Protein AF-0000000066597774 (afdb_homodimer)

Organism: Homo sapiens (NCBI:txid9606)

pLDDT: mean 85.33, std 17.12, range [41.47, 98.69]

Secondary structure (DSSP, 8-state):
----EEEE--EEEEETT--EEE-EEEES--PEEEEEEEEETTEEEEEEETTTEEEE-GGGTTTEEE-STT-EEE-S--GGG-EEEEEEEEEETTEEEEEEEEEEEE--THHHHHHHHHHHHHHHHHHHHHHHHHHHHHHHHHHHHHHHHHHHHHHHHHHHHH-/----EEEE--EEEEETT--EEE-EEEES--PEEEEEEEEETTEEEEEEETTTEEEE-GGGTTTEEE-STT-EEE-S--GGG-EEEEEEEEEETTEEEEEEEEEEEE--THHHHHHHHHHHHHHHHHHHHHHHHHHHHHHHHHHHHHHHHHHHHHHHHHHHHH-

Foldseek 3Di:
DFQKDKDFPAEDEEEAQAKDKGDIDIDRDPWAFAKKFKDDPPHTAWMQGPVPGIDGDPVCVVAWDDDPDRIIMGGNDDQVVFAKMKIWTQTPPNGIDIDIYTYGYDYPCVVVVVVVVVVVVVVVVVVVVVVVVVVVVVVVVVVVVVVVVVVVVVVVVVVVVVD/DFQKDKDFPAEDEEEAQAKDKGDIDIDRDPWAFAKKFKDDPNHTAWMQGPVPGIDGDPVCVVAWDDDPDRIIMGGNDDQVVFAKMKIWTQTPPNGIDIDIYTYGYDYPCVVVVVVVVVVVVVVVVVVVVVVVVVVVVVVVVVVVVVVVVVVVVVVVVVVVVVD

Structure (mmCIF, N/CA/C/O backbone):
data_AF-0000000066597774-model_v1
#
loop_
_entity.id
_entity.type
_entity.pdbx_description
1 polymer 'T-cell immunoreceptor with Ig and ITIM domains'
#
loop_
_atom_site.group_PDB
_atom_site.id
_atom_site.type_symbol
_atom_site.label_atom_id
_atom_site.label_alt_id
_atom_site.label_comp_id
_atom_site.label_asym_id
_atom_site.label_entity_id
_atom_site.label_seq_id
_atom_site.pdbx_PDB_ins_code
_atom_site.Cartn_x
_atom_site.Cartn_y
_atom_site.Cartn_z
_atom_site.occupancy
_atom_site.B_iso_or_equiv
_atom_site.auth_seq_id
_atom_site.auth_comp_id
_atom_site.auth_asym_id
_atom_site.auth_atom_id
_atom_site.pdbx_PDB_model_num
ATOM 1 N N . MET A 1 1 ? -0.53 0.563 -20.703 1 46.38 1 MET A N 1
ATOM 2 C CA . MET A 1 1 ? -1.526 1.361 -20 1 46.38 1 MET A CA 1
ATOM 3 C C . MET A 1 1 ? -0.912 2.652 -19.469 1 46.38 1 MET A C 1
ATOM 5 O O . MET A 1 1 ? 0.284 2.699 -19.172 1 46.38 1 MET A O 1
ATOM 9 N N . MET A 1 2 ? -1.407 3.732 -19.828 1 57.03 2 MET A N 1
ATOM 10 C CA . MET A 1 2 ? -0.873 5.023 -19.406 1 57.03 2 MET A CA 1
ATOM 11 C C . MET A 1 2 ? -0.656 5.047 -17.891 1 57.03 2 MET A C 1
ATOM 13 O O . MET A 1 2 ? -1.569 4.738 -17.125 1 57.03 2 MET A O 1
ATOM 17 N N . THR A 1 3 ? 0.527 4.938 -17.453 1 80.94 3 THR A N 1
ATOM 18 C CA . THR A 1 3 ? 0.878 4.918 -16.031 1 80.94 3 THR A CA 1
ATOM 19 C C . THR A 1 3 ? 0.497 6.23 -15.359 1 80.94 3 THR A C 1
ATOM 21 O O . THR A 1 3 ? 0.691 7.305 -15.93 1 80.94 3 THR A O 1
ATOM 24 N N . GLY A 1 4 ? -0.523 6.258 -14.547 1 93.94 4 GLY A N 1
ATOM 25 C CA . GLY A 1 4 ? -0.915 7.422 -13.766 1 93.94 4 GLY A CA 1
ATOM 26 C C . GLY A 1 4 ? 0.266 8.18 -13.188 1 93.94 4 GLY A C 1
ATOM 27 O O . GLY A 1 4 ? 1.382 7.656 -13.141 1 93.94 4 GLY A O 1
ATOM 28 N N . THR A 1 5 ? 0.075 9.477 -12.93 1 96.5 5 THR A N 1
ATOM 29 C CA . THR A 1 5 ? 1.099 10.328 -12.328 1 96.5 5 THR A CA 1
ATOM 30 C C . THR A 1 5 ? 0.613 10.906 -11 1 96.5 5 THR A C 1
ATOM 32 O O . THR A 1 5 ? -0.512 11.398 -10.914 1 96.5 5 THR A O 1
ATOM 35 N N . ILE A 1 6 ? 1.432 10.797 -9.992 1 97.31 6 ILE A N 1
ATOM 36 C CA . ILE A 1 6 ? 1.127 11.398 -8.695 1 97.31 6 ILE A CA 1
ATOM 37 C C . ILE A 1 6 ? 1.936 12.68 -8.523 1 97.31 6 ILE A C 1
ATOM 39 O O . ILE A 1 6 ? 3.166 12.656 -8.594 1 97.31 6 ILE A O 1
ATOM 43 N N . GLU A 1 7 ? 1.204 13.797 -8.305 1 96.94 7 GLU A N 1
ATOM 44 C CA . GLU A 1 7 ? 1.837 15.102 -8.133 1 96.94 7 GLU A CA 1
ATOM 45 C C . GLU A 1 7 ? 1.745 15.57 -6.684 1 96.94 7 GLU A C 1
ATOM 47 O O . GLU A 1 7 ? 0.709 15.406 -6.035 1 96.94 7 GLU A O 1
ATOM 52 N N . THR A 1 8 ? 2.889 16.094 -6.176 1 97 8 THR A N 1
ATOM 53 C CA . THR A 1 8 ? 2.941 16.672 -4.836 1 97 8 THR A CA 1
ATOM 54 C C . THR A 1 8 ? 3.66 18.016 -4.848 1 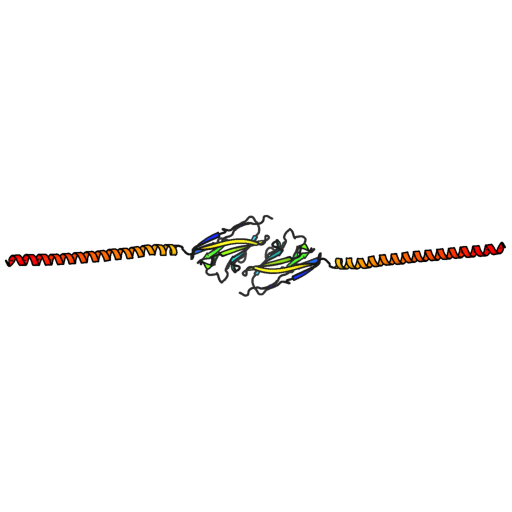97 8 THR A C 1
ATOM 56 O O . THR A 1 8 ? 4.238 18.406 -5.863 1 97 8 THR A O 1
ATOM 59 N N . THR A 1 9 ? 3.553 18.734 -3.771 1 92.62 9 THR A N 1
ATOM 60 C CA . THR A 1 9 ? 4.281 19.984 -3.621 1 92.62 9 THR A CA 1
ATOM 61 C C . THR A 1 9 ? 5.758 19.719 -3.342 1 92.62 9 THR A C 1
ATOM 63 O O . THR A 1 9 ? 6.598 20.609 -3.52 1 92.62 9 THR A O 1
ATOM 66 N N . GLY A 1 10 ? 6.133 18.562 -3.014 1 94.56 10 GLY A N 1
ATOM 67 C CA . GLY A 1 10 ? 7.516 18.234 -2.711 1 94.56 10 GLY A CA 1
ATOM 68 C C . GLY A 1 10 ? 7.957 18.703 -1.337 1 94.56 10 GLY A C 1
ATOM 69 O O . GLY A 1 10 ? 7.57 18.109 -0.322 1 94.56 10 GLY A O 1
ATOM 70 N N . ASN A 1 11 ? 8.727 19.734 -1.266 1 96 11 ASN A N 1
ATOM 71 C CA . ASN A 1 11 ? 9.195 20.297 -0.004 1 96 11 ASN A CA 1
ATOM 72 C C . ASN A 1 11 ? 8.383 21.531 0.403 1 96 11 ASN A C 1
ATOM 74 O O . ASN A 1 11 ? 8.172 22.438 -0.405 1 96 11 ASN A O 1
ATOM 78 N N . ILE A 1 12 ? 7.953 21.484 1.648 1 96.94 12 ILE A N 1
ATOM 79 C CA . ILE A 1 12 ? 7.203 22.625 2.156 1 96.94 12 ILE A CA 1
ATOM 80 C C . ILE A 1 12 ? 7.727 23.016 3.535 1 96.94 12 ILE A C 1
ATOM 82 O O . ILE A 1 12 ? 8.258 22.188 4.266 1 96.94 12 ILE A O 1
ATOM 86 N N . SER A 1 13 ? 7.652 24.266 3.854 1 96.12 13 SER A N 1
ATOM 87 C CA . SER A 1 13 ? 8.047 24.781 5.16 1 96.12 13 SER A CA 1
ATOM 88 C C . SER A 1 13 ? 6.871 25.469 5.863 1 96.12 13 SER A C 1
ATOM 90 O O . SER A 1 13 ? 6.023 26.078 5.211 1 96.12 13 SER A O 1
ATOM 92 N N . ALA A 1 14 ? 6.828 25.328 7.18 1 96.38 14 ALA A N 1
ATOM 93 C CA . ALA A 1 14 ? 5.812 25.969 8.016 1 96.38 14 ALA A CA 1
ATOM 94 C C . ALA A 1 14 ? 6.383 26.344 9.375 1 96.38 14 ALA A C 1
ATOM 96 O O . ALA A 1 14 ? 7.449 25.875 9.766 1 96.38 14 ALA A O 1
ATOM 97 N N . GLU A 1 15 ? 5.68 27.203 10.031 1 95.88 15 GLU A N 1
ATOM 98 C CA . GLU A 1 15 ? 6.152 27.672 11.328 1 95.88 15 GLU A CA 1
ATOM 99 C C . GLU A 1 15 ? 5.527 26.859 12.469 1 95.88 15 GLU A C 1
ATOM 101 O O . GLU A 1 15 ? 4.355 26.484 12.398 1 95.88 15 GLU A O 1
ATOM 106 N N . LYS A 1 16 ? 6.398 26.781 13.516 1 96.81 16 LYS A N 1
ATOM 107 C CA . LYS A 1 16 ? 5.887 26.172 14.734 1 96.81 16 LYS A CA 1
ATOM 108 C C . LYS A 1 16 ? 4.574 26.812 15.172 1 96.81 16 LYS A C 1
ATOM 110 O O . LYS A 1 16 ? 4.43 28.031 15.109 1 96.81 16 LYS A O 1
ATOM 115 N N . GLY A 1 17 ? 3.639 25.938 15.617 1 95.88 17 GLY A N 1
ATOM 116 C CA . GLY A 1 17 ? 2.355 26.438 16.078 1 95.88 17 GLY A CA 1
ATOM 117 C C . GLY A 1 17 ? 1.342 26.625 14.969 1 95.88 17 GLY A C 1
ATOM 118 O O . GLY A 1 17 ? 0.143 26.75 15.227 1 95.88 17 GLY A O 1
ATOM 119 N N . GLY A 1 18 ? 1.802 26.641 13.734 1 96.19 18 GLY A N 1
ATOM 120 C CA . GLY A 1 18 ? 0.918 26.828 12.594 1 96.19 18 GLY A CA 1
ATOM 121 C C . GLY A 1 18 ? 0.237 25.547 12.148 1 96.19 18 GLY A C 1
ATOM 122 O O . GLY A 1 18 ? 0.216 24.562 12.883 1 96.19 18 GLY A O 1
ATOM 123 N N . SER A 1 19 ? -0.461 25.688 10.922 1 97.06 19 SER A N 1
ATOM 124 C CA . SER A 1 19 ? -1.145 24.562 10.297 1 97.06 19 SER A CA 1
ATOM 125 C C . SER A 1 19 ? -0.773 24.438 8.828 1 97.06 19 SER A C 1
ATOM 127 O O . SER A 1 19 ? -0.365 25.406 8.195 1 97.06 19 SER A O 1
ATOM 129 N N . ILE A 1 20 ? -0.898 23.219 8.359 1 97.81 20 ILE A N 1
ATOM 130 C CA . ILE A 1 20 ? -0.62 23 6.945 1 97.81 20 ILE A CA 1
ATOM 131 C C . ILE A 1 20 ? -1.589 21.969 6.371 1 97.81 20 ILE A C 1
ATOM 133 O O . ILE A 1 20 ? -2.184 21.188 7.117 1 97.81 20 ILE A O 1
ATOM 137 N N . ILE A 1 21 ? -1.758 22.062 5.098 1 98 21 ILE A N 1
ATOM 138 C CA . ILE A 1 21 ? -2.502 21.047 4.355 1 98 21 ILE A CA 1
ATOM 139 C C . ILE A 1 21 ? -1.544 20.234 3.488 1 98 21 ILE A C 1
ATOM 141 O O . ILE A 1 21 ? -0.802 20.797 2.678 1 98 21 ILE A O 1
ATOM 145 N N . LEU A 1 22 ? -1.488 18.984 3.674 1 98.25 22 LEU A N 1
ATOM 146 C CA . LEU A 1 22 ? -0.776 18.062 2.797 1 98.25 22 LEU A CA 1
ATOM 147 C C . LEU A 1 22 ? -1.685 17.578 1.677 1 98.25 22 LEU A C 1
ATOM 149 O O . LEU A 1 22 ? -2.791 17.094 1.935 1 98.25 22 LEU A O 1
ATOM 153 N N . GLN A 1 23 ? -1.145 17.672 0.474 1 97.44 23 GLN A N 1
ATOM 154 C CA . GLN A 1 23 ? -2.004 17.328 -0.657 1 97.44 23 GLN A CA 1
ATOM 155 C C . GLN A 1 23 ? -1.216 16.625 -1.756 1 97.44 23 GLN A C 1
ATOM 157 O O . GLN A 1 23 ? -0.095 17.016 -2.08 1 97.44 23 GLN A O 1
ATOM 162 N N . CYS A 1 24 ? -1.808 15.57 -2.334 1 98.06 24 CYS A N 1
ATOM 163 C CA . CYS A 1 24 ? -1.351 14.898 -3.543 1 98.06 24 CYS A CA 1
ATOM 164 C C . CYS A 1 24 ? -2.436 14.898 -4.613 1 98.06 24 CYS A C 1
ATOM 166 O O . CYS A 1 24 ? -3.621 15.016 -4.301 1 98.06 24 CYS A O 1
ATOM 168 N N . HIS A 1 25 ? -2.02 14.812 -5.801 1 97.06 25 HIS A N 1
ATOM 169 C CA . HIS A 1 25 ? -2.959 14.75 -6.914 1 97.06 25 HIS A CA 1
ATOM 170 C C . HIS A 1 25 ? -2.598 13.625 -7.875 1 97.06 25 HIS A C 1
ATOM 172 O O . HIS A 1 25 ? -1.472 13.57 -8.375 1 97.06 25 HIS A O 1
ATOM 178 N N . LEU A 1 26 ? -3.539 12.758 -8.07 1 97.69 26 LEU A N 1
ATOM 179 C CA . LEU A 1 26 ? -3.357 11.695 -9.047 1 97.69 26 LEU A CA 1
ATOM 180 C C . LEU A 1 26 ? -4.016 12.055 -10.375 1 97.69 26 LEU A C 1
ATOM 182 O O . LEU A 1 26 ? -5.199 12.398 -10.406 1 97.69 26 LEU A O 1
ATOM 186 N N . SER A 1 27 ? -3.156 11.961 -11.398 1 96.12 27 SER A N 1
ATOM 187 C CA . SER A 1 27 ? -3.676 12.305 -12.719 1 96.12 27 SER A CA 1
ATOM 188 C C . SER A 1 27 ? -3.191 11.32 -13.773 1 96.12 27 SER A C 1
ATOM 190 O O . SER A 1 27 ? -2.439 10.391 -13.469 1 96.12 27 SER A O 1
ATOM 192 N N . SER A 1 28 ? -3.715 11.43 -15 1 95.81 28 SER A N 1
ATOM 193 C CA . SER A 1 28 ? -3.293 10.711 -16.188 1 95.81 28 SER A CA 1
ATOM 194 C C . SER A 1 28 ? -3.656 9.227 -16.109 1 95.81 28 SER A C 1
ATOM 196 O O . SER A 1 28 ? -2.908 8.367 -16.578 1 95.81 28 SER A O 1
ATOM 198 N N . THR A 1 29 ? -4.656 8.922 -15.336 1 95.62 29 THR A N 1
ATOM 199 C CA . THR A 1 29 ? -5.195 7.574 -15.258 1 95.62 29 THR A CA 1
ATOM 200 C C . THR A 1 29 ? -6.707 7.605 -15.055 1 95.62 29 THR A C 1
ATOM 202 O O . THR A 1 29 ? -7.246 8.57 -14.516 1 95.62 29 THR A O 1
ATOM 205 N N . THR A 1 30 ? -7.324 6.559 -15.438 1 95.19 30 THR A N 1
ATOM 206 C CA . THR A 1 30 ? -8.758 6.422 -15.227 1 95.19 30 THR A CA 1
ATOM 207 C C . THR A 1 30 ? -9.055 5.441 -14.094 1 95.19 30 THR A C 1
ATOM 209 O O . THR A 1 30 ? -10.211 5.094 -13.852 1 95.19 30 THR A O 1
ATOM 212 N N . ALA A 1 31 ? -8.031 5.004 -13.477 1 96.5 31 ALA A N 1
ATOM 213 C CA . ALA A 1 31 ? -8.219 4.07 -12.367 1 96.5 31 ALA A CA 1
ATOM 214 C C . ALA A 1 31 ? -9.047 4.707 -11.25 1 96.5 31 ALA A C 1
ATOM 216 O O . ALA A 1 31 ? -8.969 5.918 -11.031 1 96.5 31 ALA A O 1
ATOM 217 N N . GLN A 1 32 ? -9.812 3.861 -10.602 1 96.75 32 GLN A N 1
ATOM 218 C CA . GLN A 1 32 ? -10.617 4.332 -9.484 1 96.75 32 GLN A CA 1
ATOM 219 C C . GLN A 1 32 ? -9.797 4.348 -8.195 1 96.75 32 GLN A C 1
ATOM 221 O O . GLN A 1 32 ? -9.195 3.342 -7.824 1 96.75 32 GLN A O 1
ATOM 226 N N . VAL A 1 33 ? -9.844 5.48 -7.52 1 97.62 33 VAL A N 1
ATOM 227 C CA . VAL A 1 33 ? -9.219 5.555 -6.203 1 97.62 33 VAL A CA 1
ATOM 228 C C . VAL A 1 33 ? -10.133 4.926 -5.16 1 97.62 33 VAL A C 1
ATOM 230 O O . VAL A 1 33 ? -11.234 5.418 -4.914 1 97.62 33 VAL A O 1
ATOM 233 N N . THR A 1 34 ? -9.633 3.895 -4.504 1 97.75 34 THR A N 1
ATOM 234 C CA . THR A 1 34 ? -10.484 3.184 -3.557 1 97.75 34 THR A CA 1
ATOM 235 C C . THR A 1 34 ? -10.156 3.588 -2.123 1 97.75 34 THR A C 1
ATOM 237 O O . THR A 1 34 ? -11.016 3.533 -1.243 1 97.75 34 THR A O 1
ATOM 240 N N . GLN A 1 35 ? -8.953 3.961 -1.907 1 98.31 35 GLN A N 1
ATOM 241 C CA . GLN A 1 35 ? -8.508 4.32 -0.567 1 98.31 35 GLN A CA 1
ATOM 242 C C . GLN A 1 35 ? -7.215 5.137 -0.621 1 98.31 35 GLN A C 1
ATOM 244 O O . GLN A 1 35 ? -6.363 4.906 -1.485 1 98.31 35 GLN A O 1
ATOM 249 N N . VAL A 1 36 ? -7.074 6.051 0.314 1 98.69 36 VAL A N 1
ATOM 250 C CA . VAL A 1 36 ? -5.828 6.801 0.458 1 98.69 36 VAL A CA 1
ATOM 251 C C . VAL A 1 36 ? -5.324 6.691 1.895 1 98.69 36 VAL A C 1
ATOM 253 O O . VAL A 1 36 ? -6.074 6.93 2.844 1 98.69 36 VAL A O 1
ATOM 256 N N . ASN A 1 37 ? -4.125 6.234 2.051 1 98.56 37 ASN A N 1
ATOM 257 C CA . ASN A 1 37 ? -3.451 6.23 3.344 1 98.56 37 ASN A CA 1
ATOM 258 C C . ASN A 1 37 ? -2.477 7.395 3.473 1 98.56 37 ASN A C 1
ATOM 260 O O . ASN A 1 37 ? -1.659 7.629 2.58 1 98.56 37 ASN A O 1
ATOM 264 N N . TRP A 1 38 ? -2.557 8.133 4.535 1 98.62 38 TRP A N 1
ATOM 265 C CA . TRP A 1 38 ? -1.536 9.109 4.914 1 98.62 38 TRP A CA 1
ATOM 266 C C . TRP A 1 38 ? -0.64 8.555 6.02 1 98.62 38 TRP A C 1
ATOM 268 O O . TRP A 1 38 ? -1.129 8.109 7.059 1 98.62 38 TRP A O 1
ATOM 278 N N . GLU A 1 39 ? 0.686 8.633 5.754 1 98.19 39 GLU A N 1
ATOM 279 C CA . GLU A 1 39 ? 1.618 8.047 6.711 1 98.19 39 GLU A CA 1
ATOM 280 C C . GLU A 1 39 ? 2.812 8.969 6.953 1 98.19 39 GLU A C 1
ATOM 282 O O . GLU A 1 39 ? 3.211 9.719 6.066 1 98.19 39 GLU A O 1
ATOM 287 N N . GLN A 1 40 ? 3.301 8.914 8.109 1 96.88 40 GLN A N 1
ATOM 288 C CA . GLN A 1 40 ? 4.562 9.531 8.508 1 96.88 40 GLN A CA 1
ATOM 289 C C . GLN A 1 40 ? 5.457 8.547 9.242 1 96.88 40 GLN A C 1
ATOM 291 O O . GLN A 1 40 ? 5.055 7.98 10.266 1 96.88 40 GLN A O 1
ATOM 296 N N . GLN A 1 41 ? 6.773 8.312 8.711 1 89.44 41 GLN A N 1
ATOM 297 C CA . GLN A 1 41 ? 7.723 7.406 9.344 1 89.44 41 GLN A CA 1
ATOM 298 C C . GLN A 1 41 ? 7.062 6.07 9.68 1 89.44 41 GLN A C 1
ATOM 300 O O . GLN A 1 41 ? 7.125 5.609 10.82 1 89.44 41 GLN A O 1
ATOM 305 N N . ASP A 1 42 ? 6.336 5.461 8.805 1 88.25 42 ASP A N 1
ATOM 306 C CA . ASP A 1 42 ? 5.73 4.133 8.891 1 88.25 42 ASP A CA 1
ATOM 307 C C . ASP A 1 42 ? 4.566 4.121 9.883 1 88.25 42 ASP A C 1
ATOM 309 O O . ASP A 1 42 ? 4.141 3.057 10.328 1 88.25 42 ASP A O 1
ATOM 313 N N . GLN A 1 43 ? 4.188 5.277 10.266 1 94.25 43 GLN A N 1
ATOM 314 C CA . GLN A 1 43 ? 3.004 5.395 11.109 1 94.25 43 GLN A CA 1
ATOM 315 C C . GLN A 1 43 ? 1.81 5.914 10.32 1 94.25 43 GLN A C 1
ATOM 317 O O . GLN A 1 43 ? 1.936 6.867 9.547 1 94.25 43 GLN A O 1
ATOM 322 N N . LEU A 1 44 ? 0.706 5.27 10.578 1 97.19 44 LEU A N 1
ATOM 323 C CA . LEU A 1 44 ? -0.521 5.68 9.906 1 97.19 44 LEU A CA 1
ATOM 324 C C . LEU A 1 44 ? -1.121 6.91 10.578 1 97.19 44 LEU A C 1
ATOM 326 O O . LEU A 1 44 ? -1.392 6.898 11.781 1 97.19 44 LEU A O 1
ATOM 330 N N . LEU A 1 45 ? -1.319 7.957 9.797 1 98 45 LEU A N 1
ATOM 331 C CA . LEU A 1 45 ? -1.936 9.172 10.305 1 98 45 LEU A CA 1
ATOM 332 C C . LEU A 1 45 ? -3.447 9.148 10.102 1 98 45 LEU A C 1
ATOM 334 O O . LEU A 1 45 ? -4.207 9.438 11.031 1 98 45 LEU A O 1
ATOM 338 N N . ALA A 1 46 ? -3.828 8.82 8.93 1 98.5 46 ALA A N 1
ATOM 339 C CA . ALA A 1 46 ? -5.238 8.836 8.555 1 98.5 46 ALA A CA 1
ATOM 340 C C . ALA A 1 46 ? -5.484 7.98 7.316 1 98.5 46 ALA A C 1
ATOM 342 O O . ALA A 1 46 ? -4.566 7.723 6.539 1 98.5 46 ALA A O 1
ATOM 343 N N . ILE A 1 47 ? -6.691 7.523 7.199 1 98.5 47 ILE A N 1
ATOM 344 C CA . ILE A 1 47 ? -7.145 6.77 6.035 1 98.5 47 ILE A CA 1
ATOM 345 C C . ILE A 1 47 ? -8.461 7.355 5.523 1 98.5 47 ILE A C 1
ATOM 347 O O . ILE A 1 47 ? -9.344 7.691 6.312 1 98.5 47 ILE A O 1
ATOM 351 N N . CYS A 1 48 ? -8.523 7.488 4.242 1 98.62 48 CYS A N 1
ATOM 352 C CA . CYS A 1 48 ? -9.781 7.855 3.611 1 98.62 48 CYS A CA 1
ATOM 353 C C . CYS A 1 48 ? -10.227 6.789 2.615 1 98.62 48 CYS A C 1
ATOM 355 O O . CYS A 1 48 ? -9.609 6.621 1.563 1 98.62 48 CYS A O 1
ATOM 357 N N . ASN A 1 49 ? -11.227 6.086 2.963 1 98.12 49 ASN A N 1
ATOM 358 C CA . ASN A 1 49 ? -11.805 5.078 2.082 1 98.12 49 ASN A CA 1
ATOM 359 C C . ASN A 1 49 ? -13.016 5.625 1.322 1 98.12 49 ASN A C 1
ATOM 361 O O . ASN A 1 49 ? -13.844 6.332 1.896 1 98.12 49 ASN A O 1
ATOM 365 N N . ALA A 1 50 ? -13.07 5.27 0.068 1 96.69 50 ALA A N 1
ATOM 366 C CA . ALA A 1 50 ? -14.094 5.84 -0.809 1 96.69 50 ALA A CA 1
ATOM 367 C C . ALA A 1 50 ? -15.492 5.531 -0.293 1 96.69 50 ALA A C 1
ATOM 369 O O . ALA A 1 50 ? -16.406 6.363 -0.395 1 96.69 50 ALA A O 1
ATOM 370 N N . ASP A 1 51 ? -15.688 4.457 0.291 1 95.69 51 ASP A N 1
ATOM 371 C CA . ASP A 1 51 ? -17.016 4.027 0.726 1 95.69 51 ASP A CA 1
ATOM 372 C C . ASP A 1 51 ? -17.203 4.266 2.223 1 95.69 51 ASP A C 1
ATOM 374 O O . ASP A 1 51 ? -18.297 4.641 2.662 1 95.69 51 ASP A O 1
ATOM 378 N N . LEU A 1 52 ? -16.141 4.125 3.008 1 96.62 52 LEU A N 1
ATOM 379 C CA . LEU A 1 52 ? -16.25 4.082 4.461 1 96.62 52 LEU A CA 1
ATOM 380 C C . LEU A 1 52 ? -15.883 5.426 5.078 1 96.62 52 LEU A C 1
ATOM 382 O O . LEU A 1 52 ? -16.156 5.672 6.254 1 96.62 52 LEU A O 1
ATOM 386 N N . GLY A 1 53 ? -15.195 6.27 4.289 1 97.25 53 GLY A N 1
ATOM 387 C CA . GLY A 1 53 ? -14.906 7.617 4.75 1 97.25 53 GLY A CA 1
ATOM 388 C C . GLY A 1 53 ? -13.578 7.723 5.477 1 97.25 53 GLY A C 1
ATOM 389 O O . GLY A 1 53 ? -12.664 6.926 5.234 1 97.25 53 GLY A O 1
ATOM 390 N N . TRP A 1 54 ? -13.5 8.797 6.34 1 98.06 54 TRP A N 1
ATOM 391 C CA . TRP A 1 54 ? -12.234 9.117 6.984 1 98.06 54 TRP A CA 1
ATOM 392 C C . TRP A 1 54 ? -12.078 8.367 8.297 1 98.06 54 TRP A C 1
ATOM 394 O O . TRP A 1 54 ? -13.047 8.195 9.039 1 98.06 54 TRP A O 1
ATOM 404 N N . HIS A 1 55 ? -10.906 7.965 8.562 1 98.19 55 HIS A N 1
ATOM 405 C CA . HIS A 1 55 ? -10.453 7.508 9.875 1 98.19 55 HIS A CA 1
ATOM 406 C C . HIS A 1 55 ? -9.125 8.156 10.258 1 98.19 55 HIS A C 1
ATOM 408 O O . HIS A 1 55 ? -8.141 8.039 9.523 1 98.19 55 HIS A O 1
ATOM 414 N N . ILE A 1 56 ? -9.109 8.773 11.367 1 98.25 56 ILE A N 1
ATOM 415 C CA . ILE A 1 56 ? -7.883 9.367 11.891 1 98.25 56 ILE A CA 1
ATOM 416 C C . ILE A 1 56 ? -7.324 8.5 13.016 1 98.25 56 ILE A C 1
ATOM 418 O O . ILE A 1 56 ? -8.062 8.094 13.914 1 98.25 56 ILE A O 1
ATOM 422 N N . SER A 1 57 ? -6.055 8.25 12.922 1 96.94 57 SER A N 1
ATOM 423 C CA . SER A 1 57 ? -5.438 7.461 13.977 1 96.94 57 SER A CA 1
ATOM 424 C C . SER A 1 57 ? -5.617 8.117 15.344 1 96.94 57 SER A C 1
ATOM 426 O O . SER A 1 57 ? -5.449 9.336 15.477 1 96.94 57 SER A O 1
ATOM 428 N N . PRO A 1 58 ? -5.84 7.367 16.375 1 95.25 58 PRO A N 1
ATOM 429 C CA . PRO A 1 58 ? -6.145 7.922 17.688 1 95.25 58 PRO A CA 1
ATOM 430 C C . PRO A 1 58 ? -5.027 8.812 18.234 1 95.25 58 PRO A C 1
ATOM 432 O O . PRO A 1 58 ? -5.297 9.836 18.859 1 95.25 58 PRO A O 1
ATOM 435 N N . SER A 1 59 ? -3.84 8.445 17.984 1 93.62 59 SER A N 1
ATOM 436 C CA . SER A 1 59 ? -2.707 9.188 18.516 1 93.62 59 SER A CA 1
ATOM 437 C C . SER A 1 59 ? -2.6 10.57 17.875 1 93.62 59 SER A C 1
ATOM 439 O O . SER A 1 59 ? -1.882 11.438 18.375 1 93.62 59 SER A O 1
ATOM 441 N N . PHE A 1 60 ? -3.441 10.828 16.797 1 95.62 60 PHE A N 1
ATOM 442 C CA . PHE A 1 60 ? -3.295 12.07 16.062 1 95.62 60 PHE A CA 1
ATOM 443 C C . PHE A 1 60 ? -4.625 12.812 15.977 1 95.62 60 PHE A C 1
ATOM 445 O O . PHE A 1 60 ? -4.754 13.789 15.234 1 95.62 60 PHE A O 1
ATOM 452 N N . LYS A 1 61 ? -5.492 12.43 16.719 1 95.88 61 LYS A N 1
ATOM 453 C CA . LYS A 1 61 ? -6.867 12.906 16.594 1 95.88 61 LYS A CA 1
ATOM 454 C C . LYS A 1 61 ? -6.965 14.391 16.906 1 95.88 61 LYS A C 1
ATOM 456 O O . LYS A 1 61 ? -7.828 15.094 16.359 1 95.88 61 LYS A O 1
ATOM 461 N N . ASP A 1 62 ? -6.117 14.883 17.719 1 95.75 62 ASP A N 1
ATOM 462 C CA . ASP A 1 62 ? -6.223 16.266 18.156 1 95.75 62 ASP A CA 1
ATOM 463 C C . ASP A 1 62 ? -5.527 17.203 17.188 1 95.75 62 ASP A C 1
ATOM 465 O O . ASP A 1 62 ? -5.797 18.406 17.172 1 95.75 62 ASP A O 1
ATOM 469 N N . ARG A 1 63 ? -4.707 16.672 16.359 1 96.81 63 ARG A N 1
ATOM 470 C CA . ARG A 1 63 ? -3.885 17.578 15.555 1 96.81 63 ARG A CA 1
ATOM 471 C C . ARG A 1 63 ? -4.043 17.281 14.07 1 96.81 63 ARG A C 1
ATOM 473 O O . ARG A 1 63 ? -3.561 18.031 13.219 1 96.81 63 ARG A O 1
ATOM 480 N N . VAL A 1 64 ? -4.66 16.172 13.742 1 98.06 64 VAL A N 1
ATOM 481 C CA . VAL A 1 64 ? -4.84 15.773 12.352 1 98.06 64 VAL A CA 1
ATOM 482 C C . VAL A 1 64 ? -6.324 15.797 11.992 1 98.06 64 VAL A C 1
ATOM 484 O O . VAL A 1 64 ? -7.164 15.344 12.773 1 98.06 64 VAL A O 1
ATOM 487 N N . ALA A 1 65 ? -6.625 16.359 10.836 1 97.94 65 ALA A N 1
ATOM 488 C CA . ALA A 1 65 ? -8 16.438 10.352 1 97.94 65 ALA A CA 1
ATOM 489 C C . ALA A 1 65 ? -8.047 16.297 8.828 1 97.94 65 ALA A C 1
ATOM 491 O O . ALA A 1 65 ? -7.07 16.594 8.141 1 97.94 65 ALA A O 1
ATOM 492 N N . PRO A 1 66 ? -9.195 15.852 8.336 1 98 66 PRO A N 1
ATOM 493 C CA . PRO A 1 66 ? -9.352 15.844 6.875 1 98 66 PRO A CA 1
ATOM 494 C C . PRO A 1 66 ? -9.148 17.234 6.262 1 98 66 PRO A C 1
ATOM 496 O O . PRO A 1 66 ? -9.578 18.234 6.832 1 98 66 PRO A O 1
ATOM 499 N N . GLY A 1 67 ? -8.406 17.234 5.16 1 96.44 67 GLY A N 1
ATOM 500 C CA . GLY A 1 67 ? -8.305 18.438 4.344 1 96.44 67 GLY A CA 1
ATOM 501 C C . GLY A 1 67 ? -9.25 18.438 3.16 1 96.44 67 GLY A C 1
ATOM 502 O O . GLY A 1 67 ? -10.133 17.578 3.068 1 96.44 67 GLY A O 1
ATOM 503 N N . PRO A 1 68 ? -9.133 19.5 2.322 1 94.81 68 PRO A N 1
ATOM 504 C CA . PRO A 1 68 ? -9.938 19.469 1.095 1 94.81 68 PRO A CA 1
ATOM 505 C C . PRO A 1 68 ? -9.641 18.266 0.219 1 94.81 68 PRO A C 1
ATOM 507 O O . PRO A 1 68 ? -8.484 17.875 0.066 1 94.81 68 PRO A O 1
ATOM 510 N N . GLY A 1 69 ? -10.789 17.719 -0.328 1 95.62 69 GLY A N 1
ATOM 511 C CA . GLY A 1 69 ? -10.625 16.516 -1.135 1 95.62 69 GLY A CA 1
ATOM 512 C C . GLY A 1 69 ? -10.031 15.352 -0.364 1 95.62 69 GLY A C 1
ATOM 513 O O . GLY A 1 69 ? -10.586 14.922 0.652 1 95.62 69 GLY A O 1
ATOM 514 N N . LEU A 1 70 ? -8.812 14.93 -0.886 1 97.25 70 LEU A N 1
ATOM 515 C CA . LEU A 1 70 ? -8.156 13.781 -0.268 1 97.25 70 LEU A CA 1
ATOM 516 C C . LEU A 1 70 ? -6.914 14.227 0.507 1 97.25 70 LEU A C 1
ATOM 518 O O . LEU A 1 70 ? -6.07 13.398 0.853 1 97.25 70 LEU A O 1
ATOM 522 N N . GLY A 1 71 ? -6.852 15.523 0.783 1 98 71 GLY A N 1
ATOM 523 C CA . GLY A 1 71 ? -5.73 16.078 1.525 1 98 71 GLY A CA 1
ATOM 524 C C . GLY A 1 71 ? -5.871 15.914 3.027 1 98 71 GLY A C 1
ATOM 525 O O . GLY A 1 71 ? -6.938 15.547 3.52 1 98 71 GLY A O 1
ATOM 526 N N . LEU A 1 72 ? -4.777 16.219 3.76 1 98.56 72 LEU A N 1
ATOM 527 C CA . LEU A 1 72 ? -4.719 16.078 5.211 1 98.56 72 LEU A CA 1
ATOM 528 C C . LEU A 1 72 ? -4.289 17.375 5.867 1 98.56 72 LEU A C 1
ATOM 530 O O . LEU A 1 72 ? -3.336 18.016 5.418 1 98.56 72 LEU A O 1
ATOM 534 N N . THR A 1 73 ? -4.988 17.75 6.879 1 98.5 73 THR A N 1
ATOM 535 C CA . THR A 1 73 ? -4.625 18.953 7.609 1 98.5 73 THR A CA 1
ATOM 536 C C . THR A 1 73 ? -3.877 18.609 8.891 1 98.5 73 THR A C 1
ATOM 538 O O . THR A 1 73 ? -4.336 17.766 9.68 1 98.5 73 THR A O 1
ATOM 541 N N . LEU A 1 74 ? -2.746 19.203 9.094 1 98.25 74 LEU A N 1
ATOM 542 C CA . LEU A 1 74 ? -1.977 19.125 10.328 1 98.25 74 LEU A CA 1
ATOM 543 C C . LEU A 1 74 ? -2.004 20.438 11.086 1 98.25 74 LEU A C 1
ATOM 545 O O . LEU A 1 74 ? -1.724 21.5 10.508 1 98.25 74 LEU A O 1
ATOM 549 N N . GLN A 1 75 ? -2.293 20.281 12.305 1 97.88 75 GLN A N 1
ATOM 550 C CA . GLN A 1 75 ? -2.414 21.484 13.117 1 97.88 75 GLN A CA 1
ATOM 551 C C . GLN A 1 75 ? -1.431 21.469 14.289 1 97.88 75 GLN A C 1
ATOM 553 O O . GLN A 1 75 ? -0.83 20.422 14.578 1 97.88 75 GLN A O 1
ATOM 558 N N . SER A 1 76 ? -1.27 22.656 14.891 1 97 76 SER A N 1
ATOM 559 C CA . SER A 1 76 ? -0.419 22.812 16.062 1 97 76 SER A CA 1
ATOM 560 C C . SER A 1 76 ? 0.951 22.172 15.836 1 97 76 SER A C 1
ATOM 562 O O . SER A 1 76 ? 1.408 21.359 16.641 1 97 76 SER A O 1
ATOM 564 N N . LEU A 1 77 ? 1.6 22.594 14.828 1 97.75 77 LEU A N 1
ATOM 565 C CA . LEU A 1 77 ? 2.846 21.984 14.383 1 97.75 77 LEU A CA 1
ATOM 566 C C . LEU A 1 77 ? 3.945 22.156 15.422 1 97.75 77 LEU A C 1
ATOM 568 O O . LEU A 1 77 ? 4.043 23.219 16.047 1 97.75 77 LEU A O 1
ATOM 572 N N . THR A 1 78 ? 4.742 21.109 15.625 1 96.12 78 THR A N 1
ATOM 573 C CA . THR A 1 78 ? 5.965 21.156 16.406 1 96.12 78 THR A CA 1
ATOM 574 C C . THR A 1 78 ? 7.176 20.766 15.57 1 96.12 78 THR A C 1
ATOM 576 O O . THR A 1 78 ? 7.023 20.219 14.477 1 96.12 78 THR A O 1
ATOM 579 N N . VAL A 1 79 ? 8.297 21.016 16.062 1 96.44 79 VAL A N 1
ATOM 580 C CA . VAL A 1 79 ? 9.523 20.688 15.328 1 96.44 79 VAL A CA 1
ATOM 581 C C . VAL A 1 79 ? 9.602 19.188 15.102 1 96.44 79 VAL A C 1
ATOM 583 O O . VAL A 1 79 ? 10.188 18.734 14.109 1 96.44 79 VAL A O 1
ATOM 586 N N . ASN A 1 80 ? 8.898 18.438 15.961 1 94.94 80 ASN A N 1
ATOM 587 C CA . ASN A 1 80 ? 8.906 16.984 15.852 1 94.94 80 ASN A CA 1
ATOM 588 C C . ASN A 1 80 ? 8.102 16.516 14.641 1 94.94 80 ASN A C 1
ATOM 590 O O . ASN A 1 80 ? 8.195 15.359 14.234 1 94.94 80 ASN A O 1
ATOM 594 N N . ASP A 1 81 ? 7.359 17.438 14.07 1 96.94 81 ASP A N 1
ATOM 595 C CA . ASP A 1 81 ? 6.562 17.094 12.898 1 96.94 81 ASP A CA 1
ATOM 596 C C . ASP A 1 81 ? 7.41 17.141 11.625 1 96.94 81 ASP A C 1
ATOM 598 O O . ASP A 1 81 ? 6.965 16.703 10.562 1 96.94 81 ASP A O 1
ATOM 602 N N . THR A 1 82 ? 8.656 17.656 11.711 1 97.62 82 THR A N 1
ATOM 603 C CA . THR A 1 82 ? 9.555 17.719 10.562 1 97.62 82 THR A CA 1
ATOM 604 C C . THR A 1 82 ? 9.891 16.328 10.055 1 97.62 82 THR A C 1
ATOM 606 O O . THR A 1 82 ? 10.227 15.43 10.836 1 97.62 82 THR A O 1
ATOM 609 N N . GLY A 1 83 ? 9.812 16.156 8.68 1 98 83 GLY A N 1
ATOM 610 C CA . GLY A 1 83 ? 10.148 14.875 8.094 1 98 83 GLY A CA 1
ATOM 611 C C . GLY A 1 83 ? 9.352 14.562 6.844 1 98 83 GLY A C 1
ATOM 612 O O . GLY A 1 83 ? 8.766 15.461 6.23 1 98 83 GLY A O 1
ATOM 613 N N . GLU A 1 84 ? 9.367 13.312 6.469 1 98.06 84 GLU A N 1
ATOM 614 C CA . GLU A 1 84 ? 8.695 12.867 5.254 1 98.06 84 GLU A CA 1
ATOM 615 C C . GLU A 1 84 ? 7.293 12.352 5.551 1 98.06 84 GLU A C 1
ATOM 617 O O . GLU A 1 84 ? 7.082 11.633 6.531 1 98.06 84 GLU A O 1
ATOM 622 N N . TYR A 1 85 ? 6.449 12.812 4.711 1 98.44 85 TYR A N 1
ATOM 623 C CA . TYR A 1 85 ? 5.07 12.336 4.703 1 98.44 85 TYR A CA 1
ATOM 624 C C . TYR A 1 85 ? 4.734 11.656 3.379 1 98.44 85 TYR A C 1
ATOM 626 O O . TYR A 1 85 ? 5.164 12.117 2.316 1 98.44 85 TYR A O 1
ATOM 634 N N . PHE A 1 86 ? 3.902 10.586 3.453 1 98.44 86 PHE A N 1
ATOM 635 C CA . PHE A 1 86 ? 3.557 9.844 2.246 1 98.44 86 PHE A CA 1
ATOM 636 C C . PHE A 1 86 ? 2.045 9.773 2.066 1 98.44 86 PHE A C 1
ATOM 638 O O . PHE A 1 86 ? 1.312 9.523 3.025 1 98.44 86 PHE A O 1
ATOM 645 N N . CYS A 1 87 ? 1.589 10.078 0.875 1 98.62 87 CYS A N 1
ATOM 646 C CA . CYS A 1 87 ? 0.24 9.727 0.448 1 98.62 87 CYS A CA 1
ATOM 647 C C . CYS A 1 87 ? 0.254 8.484 -0.431 1 98.62 87 CYS A C 1
ATOM 649 O O . CYS A 1 87 ? 0.932 8.453 -1.46 1 98.62 87 CYS A O 1
ATOM 651 N N . ILE A 1 88 ? -0.475 7.488 -0.022 1 98.19 88 ILE A N 1
ATOM 652 C CA . ILE A 1 88 ? -0.53 6.227 -0.751 1 98.19 88 ILE A CA 1
ATOM 653 C C . ILE A 1 88 ? -1.93 6.023 -1.326 1 98.19 88 ILE A C 1
ATOM 655 O O . ILE A 1 88 ? -2.871 5.719 -0.59 1 98.19 88 ILE A O 1
ATOM 659 N N . TYR A 1 89 ? -2.027 6.207 -2.602 1 98.31 89 TYR A N 1
ATOM 660 C CA . TYR A 1 89 ? -3.281 6.027 -3.322 1 98.31 89 TYR A CA 1
ATOM 661 C C . TYR A 1 89 ? -3.463 4.574 -3.748 1 98.31 89 TYR A C 1
ATOM 663 O O . TYR A 1 89 ? -2.695 4.062 -4.566 1 98.31 89 TYR A O 1
ATOM 671 N N . HIS A 1 90 ? -4.395 3.926 -3.135 1 97.81 90 HIS A N 1
ATOM 672 C CA . HIS A 1 90 ? -4.805 2.607 -3.604 1 97.81 90 HIS A CA 1
ATOM 673 C C . HIS A 1 90 ? -5.828 2.717 -4.73 1 97.81 90 HIS A C 1
ATOM 675 O O . HIS A 1 90 ? -6.879 3.338 -4.559 1 97.81 90 HIS A O 1
ATOM 681 N N . THR A 1 91 ? -5.48 2.066 -5.91 1 97.94 91 THR A N 1
ATOM 682 C CA . THR A 1 91 ? -6.355 2.229 -7.066 1 97.94 91 THR A CA 1
ATOM 683 C C . THR A 1 91 ? -6.676 0.877 -7.695 1 97.94 91 THR A C 1
ATOM 685 O O . THR A 1 91 ? -5.969 -0.104 -7.469 1 97.94 91 THR A O 1
ATOM 688 N N . TYR A 1 92 ? -7.785 0.898 -8.391 1 97.25 92 TYR A N 1
ATOM 689 C CA . TYR A 1 92 ? -8.188 -0.256 -9.18 1 97.25 92 TYR A CA 1
ATOM 690 C C . TYR A 1 92 ? -8.32 0.115 -10.656 1 97.25 92 TYR A C 1
ATOM 692 O O . TYR A 1 92 ? -9.031 1.059 -11 1 97.25 92 TYR A O 1
ATOM 700 N N . PRO A 1 93 ? -7.66 -0.48 -11.523 1 96.62 93 PRO A N 1
ATOM 701 C CA . PRO A 1 93 ? -6.883 -1.707 -11.32 1 96.62 93 PRO A CA 1
ATOM 702 C C . PRO A 1 93 ? -5.375 -1.466 -11.359 1 96.62 93 PRO A C 1
ATOM 704 O O . PRO A 1 93 ? -4.605 -2.389 -11.641 1 96.62 93 PRO A O 1
ATOM 707 N N . ASP A 1 94 ? -4.984 -0.197 -11.047 1 95.06 94 ASP A N 1
ATOM 708 C CA . ASP A 1 94 ? -3.592 0.155 -11.32 1 95.06 94 ASP A CA 1
ATOM 709 C C . ASP A 1 94 ? -2.686 -0.292 -10.172 1 95.06 94 ASP A C 1
ATOM 711 O O . ASP A 1 94 ? -1.46 -0.297 -10.312 1 95.06 94 ASP A O 1
ATOM 715 N N . GLY A 1 95 ? -3.273 -0.638 -9.055 1 95.31 95 GLY A N 1
ATOM 716 C CA . GLY A 1 95 ? -2.43 -0.844 -7.887 1 95.31 95 GLY A CA 1
ATOM 717 C C . GLY A 1 95 ? -2.271 0.403 -7.035 1 95.31 95 GLY A C 1
ATOM 718 O O . GLY A 1 95 ? -3.262 1.047 -6.68 1 95.31 95 GLY A O 1
ATOM 719 N N . THR A 1 96 ? -0.978 0.67 -6.727 1 95.75 96 THR A N 1
ATOM 720 C CA . THR A 1 96 ? -0.765 1.769 -5.789 1 95.75 96 THR A CA 1
ATOM 721 C C . THR A 1 96 ? 0.103 2.855 -6.418 1 95.75 96 THR A C 1
ATOM 723 O O . THR A 1 96 ? 1.017 2.557 -7.188 1 95.75 96 THR A O 1
ATOM 726 N N . TYR A 1 97 ? -0.256 4.148 -6.156 1 96.69 97 TYR A N 1
ATOM 727 C CA . TYR A 1 97 ? 0.589 5.309 -6.414 1 96.69 97 TYR A CA 1
ATOM 728 C C . TYR A 1 97 ? 1.008 5.98 -5.109 1 96.69 97 TYR A C 1
ATOM 730 O O . TYR A 1 97 ? 0.178 6.203 -4.227 1 96.69 97 TYR A O 1
ATOM 738 N N . THR A 1 98 ? 2.275 6.312 -4.988 1 96.88 98 THR A N 1
ATOM 739 C CA . THR A 1 98 ? 2.758 6.902 -3.746 1 96.88 98 THR A CA 1
ATOM 740 C C . THR A 1 98 ? 3.393 8.266 -4.008 1 96.88 98 THR A C 1
ATOM 742 O O . THR A 1 98 ? 4.203 8.414 -4.922 1 96.88 98 THR A O 1
ATOM 745 N N . GLY A 1 99 ? 2.953 9.25 -3.301 1 98 99 GLY A N 1
ATOM 746 C CA . GLY A 1 99 ? 3.592 10.555 -3.287 1 98 99 GLY A CA 1
ATOM 747 C C . GLY A 1 99 ? 4.359 10.828 -2.008 1 98 99 GLY A C 1
ATOM 748 O O . GLY A 1 99 ? 4.035 10.281 -0.952 1 98 99 GLY A O 1
ATOM 749 N N . ARG A 1 100 ? 5.379 11.664 -2.139 1 98.06 100 ARG A N 1
ATOM 750 C CA . ARG A 1 100 ? 6.219 12.031 -1.004 1 98.06 100 ARG A CA 1
ATOM 751 C C . ARG A 1 100 ? 6.258 13.547 -0.819 1 98.06 100 ARG A C 1
ATOM 753 O O . ARG A 1 100 ? 6.414 14.289 -1.789 1 98.06 100 ARG A O 1
ATOM 760 N N . ILE A 1 101 ? 6.059 14 0.459 1 98.31 101 ILE A N 1
ATOM 761 C CA . ILE A 1 101 ? 6.148 15.406 0.83 1 98.31 101 ILE A CA 1
ATOM 762 C C . ILE A 1 101 ? 7.098 15.57 2.014 1 98.31 101 ILE A C 1
ATOM 764 O O . ILE A 1 101 ? 6.996 14.844 3.004 1 98.31 101 ILE A O 1
ATOM 768 N N . PHE A 1 102 ? 8.031 16.453 1.923 1 98.56 102 PHE A N 1
ATOM 769 C CA . PHE A 1 102 ? 8.891 16.766 3.061 1 98.56 102 PHE A CA 1
ATOM 770 C C . PHE A 1 102 ? 8.438 18.062 3.734 1 98.56 102 PHE A C 1
ATOM 772 O O . PHE A 1 102 ? 8.375 19.109 3.096 1 98.56 102 PHE A O 1
ATOM 779 N N . LEU A 1 103 ? 8.141 17.953 5.004 1 98.38 103 LEU A N 1
ATOM 780 C CA . LEU A 1 103 ? 7.738 19.094 5.801 1 98.38 103 LEU A CA 1
ATOM 781 C C . LEU A 1 103 ? 8.867 19.547 6.727 1 98.38 103 LEU A C 1
ATOM 783 O O . LEU A 1 103 ? 9.406 18.734 7.484 1 98.38 103 LEU A O 1
ATOM 787 N N . GLU A 1 104 ? 9.203 20.766 6.66 1 97.88 104 GLU A N 1
ATOM 788 C CA . GLU A 1 104 ? 10.133 21.375 7.609 1 97.88 104 GLU A CA 1
ATOM 789 C C . GLU A 1 104 ? 9.43 22.422 8.477 1 97.88 104 GLU A C 1
ATOM 791 O O . GLU A 1 104 ? 8.922 23.422 7.969 1 97.88 104 GLU A O 1
ATOM 796 N N . VAL A 1 105 ? 9.414 22.141 9.719 1 97.81 105 VAL A N 1
ATOM 797 C CA . VAL A 1 105 ? 8.812 23.094 10.656 1 97.81 105 VAL A CA 1
ATOM 798 C C . VAL A 1 105 ? 9.898 23.984 11.25 1 97.81 105 VAL A C 1
ATOM 800 O O . VAL A 1 105 ? 10.828 23.5 11.891 1 97.81 105 VAL A O 1
ATOM 803 N N . LEU A 1 106 ? 9.742 25.281 11.023 1 95.25 106 LEU A N 1
ATOM 804 C CA . LEU A 1 106 ? 10.734 26.266 11.453 1 95.25 106 LEU A CA 1
ATOM 805 C C . LEU A 1 106 ? 10.336 26.891 12.781 1 95.25 106 LEU A C 1
ATOM 807 O O . LEU A 1 106 ? 9.156 27.172 13.016 1 95.25 106 LEU A O 1
ATOM 811 N N . GLU A 1 107 ? 11.289 27 13.695 1 88.81 107 GLU A N 1
ATOM 812 C CA . GLU A 1 107 ? 11.07 27.703 14.961 1 88.81 107 GLU A CA 1
ATOM 813 C C . GLU A 1 107 ? 10.93 29.203 14.727 1 88.81 107 GLU A C 1
ATOM 815 O O . GLU A 1 107 ? 11.531 29.766 13.812 1 88.81 107 GLU A O 1
ATOM 820 N N . SER A 1 108 ? 9.875 29.969 14.914 1 72.5 108 SER A N 1
ATOM 821 C CA . SER A 1 108 ? 9.773 31.406 14.742 1 72.5 108 SER A CA 1
ATOM 822 C C . SER A 1 108 ? 11.117 32.094 14.953 1 72.5 108 SER A C 1
ATOM 824 O O . SER A 1 108 ? 11.836 31.781 15.906 1 72.5 108 SER A O 1
ATOM 826 N N . SER A 1 109 ? 11.758 32.406 13.844 1 57.81 109 SER A N 1
ATOM 827 C CA . SER A 1 109 ? 12.93 33.281 13.93 1 57.81 109 SER A CA 1
ATOM 828 C C . SER A 1 109 ? 12.648 34.469 14.82 1 57.81 109 SER A C 1
ATOM 830 O O . SER A 1 109 ? 13.516 35.344 15 1 57.81 109 SER A O 1
ATOM 832 N N . VAL A 1 110 ? 11.398 34.906 14.992 1 53.12 110 VAL A N 1
ATOM 833 C CA . VAL A 1 110 ? 11.32 36.156 15.742 1 53.12 110 VAL A CA 1
ATOM 834 C C . VAL A 1 110 ? 12.125 36.031 17.031 1 53.12 110 VAL A C 1
ATOM 836 O O . VAL A 1 110 ? 12.664 37 17.547 1 53.12 110 VAL A O 1
ATOM 839 N N . ALA A 1 111 ? 12.156 34.938 17.656 1 49.41 111 ALA A N 1
ATOM 840 C CA . ALA A 1 111 ? 12.82 34.906 18.969 1 49.41 111 ALA A CA 1
ATOM 841 C C . ALA A 1 111 ? 14.328 35.125 18.812 1 49.41 111 ALA A C 1
ATOM 843 O O . ALA A 1 111 ? 14.992 35.562 19.766 1 49.41 111 ALA A O 1
ATOM 844 N N . GLU A 1 112 ? 14.938 34.625 17.719 1 47.44 112 GLU A N 1
ATOM 845 C CA . GLU A 1 112 ? 16.344 35 17.641 1 47.44 112 GLU A CA 1
ATOM 846 C C . GLU A 1 112 ? 16.5 36.5 17.391 1 47.44 112 GLU A C 1
ATOM 848 O O . GLU A 1 112 ? 17.5 37.094 17.797 1 47.44 112 GLU A O 1
ATOM 853 N N . HIS A 1 113 ? 15.703 37.094 16.547 1 46.59 113 HIS A N 1
ATOM 854 C CA . HIS A 1 113 ? 15.883 38.531 16.344 1 46.59 113 HIS A CA 1
ATOM 855 C C . HIS A 1 113 ? 15.398 39.312 17.562 1 46.59 113 HIS A C 1
ATOM 857 O O . HIS A 1 113 ? 15.891 40.406 17.828 1 46.59 113 HIS A O 1
ATOM 863 N N . GLY A 1 114 ? 14.406 38.781 18.219 1 47.31 114 GLY A N 1
ATOM 864 C CA . GLY A 1 114 ? 13.953 39.562 19.344 1 47.31 114 GLY A CA 1
ATOM 865 C C . GLY A 1 114 ? 14.945 39.562 20.5 1 47.31 114 GLY A C 1
ATOM 866 O O . GLY A 1 114 ? 14.906 40.469 21.359 1 47.31 114 GLY A O 1
ATOM 867 N N . ALA A 1 115 ? 15.688 38.438 20.719 1 50.38 115 ALA A N 1
ATOM 868 C CA . ALA A 1 115 ? 16.703 38.438 21.766 1 50.38 115 ALA A CA 1
ATOM 869 C C . ALA A 1 115 ? 17.891 39.312 21.359 1 50.38 115 ALA A C 1
ATOM 871 O O . ALA A 1 115 ? 18.609 39.844 22.219 1 50.38 115 ALA A O 1
ATOM 872 N N . ARG A 1 116 ? 18.156 39.469 20.094 1 46.72 116 ARG A N 1
ATOM 873 C CA . ARG A 1 116 ? 19.281 40.312 19.672 1 46.72 116 ARG A CA 1
ATOM 874 C C . ARG A 1 116 ? 18.938 41.781 19.812 1 46.72 116 ARG A C 1
ATOM 876 O O . ARG A 1 116 ? 19.828 42.625 20 1 46.72 116 ARG A O 1
ATOM 883 N N . PHE A 1 117 ? 17.688 42.156 19.625 1 47.78 117 PHE A N 1
ATOM 884 C CA . PHE A 1 117 ? 17.312 43.562 19.75 1 47.78 117 PHE A CA 1
ATOM 885 C C . PHE A 1 117 ? 17.25 44 21.203 1 47.78 117 PHE A C 1
ATOM 887 O O . PHE A 1 117 ? 17.547 45.125 21.547 1 47.78 117 PHE A O 1
ATOM 894 N N . GLN A 1 118 ? 17.031 42.969 22.078 1 50.66 118 GLN A N 1
ATOM 895 C CA . GLN A 1 118 ? 16.953 43.312 23.484 1 50.66 118 GLN A CA 1
ATOM 896 C C . GLN A 1 118 ? 18.344 43.594 24.062 1 50.66 118 GLN A C 1
ATOM 898 O O . GLN A 1 118 ? 18.484 44.406 25 1 50.66 118 GLN A O 1
ATOM 903 N N . ILE A 1 119 ? 19.391 43.125 23.375 1 56 119 ILE A N 1
ATOM 904 C CA . ILE A 1 119 ? 20.719 43.312 23.938 1 56 119 ILE A CA 1
ATOM 905 C C . ILE A 1 119 ? 21.188 44.75 23.719 1 56 119 ILE A C 1
ATOM 907 O O . ILE A 1 119 ? 21.703 45.375 24.641 1 56 119 ILE A O 1
ATOM 911 N N . PRO A 1 120 ? 20.984 45.312 22.484 1 60.12 120 PRO A N 1
ATOM 912 C CA . PRO A 1 120 ? 21.422 46.688 22.359 1 60.12 120 PRO A CA 1
ATOM 913 C C . PRO A 1 120 ? 20.625 47.656 23.234 1 60.12 120 PRO A C 1
ATOM 915 O O . PRO A 1 120 ? 21.188 48.625 23.766 1 60.12 120 PRO A O 1
ATOM 918 N N . LEU A 1 121 ? 19.359 47.344 23.547 1 62.78 121 LEU A N 1
ATOM 919 C CA . LEU A 1 121 ? 18.516 48.219 24.359 1 62.78 121 LEU A CA 1
ATOM 920 C C . LEU A 1 121 ? 18.969 48.188 25.828 1 62.78 121 LEU A C 1
ATOM 922 O O . LEU A 1 121 ? 19.047 49.219 26.469 1 62.78 121 LEU A O 1
ATOM 926 N N . LEU A 1 122 ? 19.422 47 26.297 1 67.44 122 LEU A N 1
ATOM 927 C CA . LEU A 1 122 ? 19.938 46.906 27.656 1 67.44 122 LEU A CA 1
ATOM 928 C C . LEU A 1 122 ? 21.297 47.594 27.766 1 67.44 122 LEU A C 1
ATOM 930 O O . LEU A 1 122 ? 21.578 48.25 28.766 1 67.44 122 LEU A O 1
ATOM 934 N N . GLY A 1 123 ? 22.062 47.438 26.656 1 66.5 123 GLY A N 1
ATOM 935 C CA . GLY A 1 123 ? 23.344 48.125 26.641 1 66.5 123 GLY A CA 1
ATOM 936 C C . GLY A 1 123 ? 23.188 49.656 26.625 1 66.5 123 GLY A C 1
ATOM 937 O O . GLY A 1 123 ? 23.938 50.344 27.297 1 66.5 123 GLY A O 1
ATOM 938 N N . ALA A 1 124 ? 22.125 50.156 25.875 1 74 124 ALA A N 1
ATOM 939 C CA . ALA A 1 124 ? 21.859 51.594 25.781 1 74 124 ALA A CA 1
ATOM 940 C C . ALA A 1 124 ? 21.359 52.125 27.109 1 74 124 ALA A C 1
ATOM 942 O O . ALA A 1 124 ? 21.734 53.25 27.516 1 74 124 ALA A O 1
ATOM 943 N N . MET A 1 125 ? 20.609 51.438 27.906 1 72.56 125 MET A N 1
ATOM 944 C CA . MET A 1 125 ? 20.109 51.875 29.219 1 72.56 125 MET A CA 1
ATOM 945 C C . MET A 1 125 ? 21.234 51.938 30.25 1 72.56 125 MET A C 1
ATOM 947 O O . MET A 1 125 ? 21.281 52.844 31.062 1 72.56 125 MET A O 1
ATOM 951 N N . ALA A 1 126 ? 22.188 50.906 30.156 1 77.31 126 ALA A N 1
ATOM 952 C CA . ALA A 1 126 ? 23.328 50.875 31.062 1 77.31 126 ALA A CA 1
ATOM 953 C C . ALA A 1 126 ? 24.281 52.031 30.781 1 77.31 126 ALA A C 1
ATOM 955 O O . ALA A 1 126 ? 24.812 52.625 31.703 1 77.31 126 ALA A O 1
ATOM 956 N N . ALA A 1 127 ? 24.438 52.469 29.531 1 75.75 127 ALA A N 1
ATOM 957 C CA . ALA A 1 127 ? 25.312 53.594 29.156 1 75.75 127 ALA A CA 1
ATOM 958 C C . ALA A 1 127 ? 24.75 54.906 29.641 1 75.75 127 ALA A C 1
ATOM 960 O O . ALA A 1 127 ? 25.5 55.781 30.094 1 75.75 127 ALA A O 1
ATOM 961 N N . THR A 1 128 ? 23.406 55.156 29.594 1 80 128 THR A N 1
ATOM 962 C CA . THR A 1 128 ? 22.766 56.375 30.047 1 80 128 THR A CA 1
ATOM 963 C C . THR A 1 128 ? 22.938 56.562 31.547 1 80 128 THR A C 1
ATOM 965 O O . THR A 1 128 ? 23.156 57.656 32.031 1 80 128 THR A O 1
ATOM 968 N N . LEU A 1 129 ? 22.938 55.438 32.312 1 79.19 129 LEU A N 1
ATOM 969 C CA . LEU A 1 129 ? 23.109 55.469 33.781 1 79.19 129 LEU A CA 1
ATOM 970 C C . LEU A 1 129 ? 24.547 55.875 34.125 1 79.19 129 LEU A C 1
ATOM 972 O O . LEU A 1 129 ? 24.75 56.719 35.031 1 79.19 129 LEU A O 1
ATOM 976 N N . VAL A 1 130 ? 25.516 55.344 33.344 1 80.81 130 VAL A N 1
ATOM 977 C CA . VAL A 1 130 ? 26.922 55.688 33.562 1 80.81 130 VAL A CA 1
ATOM 978 C C . VAL A 1 130 ? 27.156 57.156 33.281 1 80.81 130 VAL A C 1
ATOM 980 O O . VAL A 1 130 ? 27.828 57.844 34.062 1 80.81 130 VAL A O 1
ATOM 983 N N . VAL A 1 131 ? 26.453 57.75 32.25 1 81.5 131 VAL A N 1
ATOM 984 C CA . VAL A 1 131 ? 26.641 59.156 31.875 1 81.5 131 VAL A CA 1
ATOM 985 C C . VAL A 1 131 ? 26 60.062 32.938 1 81.5 131 VAL A C 1
ATOM 987 O O . VAL A 1 131 ? 26.578 61.062 33.344 1 81.5 131 VAL A O 1
ATOM 990 N N . ILE A 1 132 ? 24.891 59.625 33.5 1 81.12 132 ILE A N 1
ATOM 991 C CA . ILE A 1 132 ? 24.203 60.375 34.531 1 81.12 132 ILE A CA 1
ATOM 992 C C . ILE A 1 132 ? 25 60.375 35.844 1 81.12 132 ILE A C 1
ATOM 994 O O . ILE A 1 132 ? 25.188 61.406 36.469 1 81.12 132 ILE A O 1
ATOM 998 N N . CYS A 1 133 ? 25.578 59.188 36.125 1 77.88 133 CYS A N 1
ATOM 999 C CA . CYS A 1 133 ? 26.359 59.062 37.375 1 77.88 133 CYS A CA 1
ATOM 1000 C C . CYS A 1 133 ? 27.609 59.906 37.312 1 77.88 133 CYS A C 1
ATOM 1002 O O . CYS A 1 133 ? 27.953 60.562 38.281 1 77.88 133 CYS A O 1
ATOM 1004 N N . THR A 1 134 ? 28.25 59.906 36.156 1 82 134 THR A N 1
ATOM 1005 C CA . THR A 1 134 ? 29.469 60.719 36 1 82 134 THR A CA 1
ATOM 1006 C C . THR A 1 134 ? 29.156 62.188 36.062 1 82 134 THR A C 1
ATOM 1008 O O . THR A 1 134 ? 29.906 62.969 36.688 1 82 134 THR A O 1
ATOM 1011 N N . ALA A 1 135 ? 28 62.562 35.5 1 83.25 135 ALA A N 1
ATOM 1012 C CA . ALA A 1 135 ? 27.578 63.938 35.531 1 83.25 135 ALA A CA 1
ATOM 1013 C C . ALA A 1 135 ? 27.25 64.438 36.938 1 83.25 135 ALA A C 1
ATOM 1015 O O . ALA A 1 135 ? 27.625 65.5 37.344 1 83.25 135 ALA A O 1
ATOM 1016 N N . VAL A 1 136 ? 26.703 63.625 37.719 1 82.75 136 VAL A N 1
ATOM 1017 C CA . VAL A 1 136 ? 26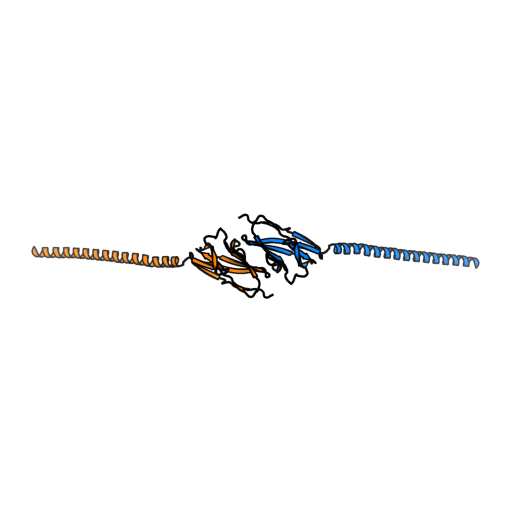.344 63.938 39.094 1 82.75 136 VAL A CA 1
ATOM 1018 C C . VAL A 1 136 ? 27.609 64.062 39.938 1 82.75 136 VAL A C 1
ATOM 1020 O O . VAL A 1 136 ? 27.734 64.938 40.75 1 82.75 136 VAL A O 1
ATOM 1023 N N . ILE A 1 137 ? 28.609 63.25 39.656 1 82.5 137 ILE A N 1
ATOM 1024 C CA . ILE A 1 137 ? 29.859 63.281 40.406 1 82.5 137 ILE A CA 1
ATOM 1025 C C . ILE A 1 137 ? 30.625 64.562 40.094 1 82.5 137 ILE A C 1
ATOM 1027 O O . ILE A 1 137 ? 31.156 65.25 40.969 1 82.5 137 ILE A O 1
ATOM 1031 N N . VAL A 1 138 ? 30.531 65 38.844 1 81.94 138 VAL A N 1
ATOM 1032 C CA . VAL A 1 138 ? 31.219 66.188 38.438 1 81.94 138 VAL A CA 1
ATOM 1033 C C . VAL A 1 138 ? 30.547 67.438 39.031 1 81.94 138 VAL A C 1
ATOM 1035 O O . VAL A 1 138 ? 31.219 68.312 39.531 1 81.94 138 VAL A O 1
ATOM 1038 N N . VAL A 1 139 ? 29.297 67.438 39.125 1 80.56 139 VAL A N 1
ATOM 1039 C CA . VAL A 1 139 ? 28.547 68.562 39.688 1 80.56 139 VAL A CA 1
ATOM 1040 C C . VAL A 1 139 ? 28.797 68.688 41.188 1 80.56 139 VAL A C 1
ATOM 1042 O O . VAL A 1 139 ? 29.016 69.75 41.688 1 80.56 139 VAL A O 1
ATOM 1045 N N . VAL A 1 140 ? 28.953 67.625 41.844 1 80.12 140 VAL A N 1
ATOM 1046 C CA . VAL A 1 140 ? 29.203 67.625 43.281 1 80.12 140 VAL A CA 1
ATOM 1047 C C . VAL A 1 140 ? 30.625 68.062 43.562 1 80.12 140 VAL A C 1
ATOM 1049 O O . VAL A 1 140 ? 30.859 68.875 44.469 1 80.12 140 VAL A O 1
ATOM 1052 N N . ALA A 1 141 ? 31.547 67.688 42.719 1 80.81 141 ALA A N 1
ATOM 1053 C CA . ALA A 1 141 ? 32.938 68.125 42.875 1 80.81 141 ALA A CA 1
ATOM 1054 C C . ALA A 1 141 ? 33.094 69.625 42.656 1 80.81 141 ALA A C 1
ATOM 1056 O O . ALA A 1 141 ? 33.844 70.312 43.375 1 80.81 141 ALA A O 1
ATOM 1057 N N . LEU A 1 142 ? 32.344 70.188 41.781 1 80 142 LEU A N 1
ATOM 1058 C CA . LEU A 1 142 ? 32.469 71.625 41.469 1 80 142 LEU A CA 1
ATOM 1059 C C . LEU A 1 142 ? 31.797 72.438 42.531 1 80 142 LEU A C 1
ATOM 1061 O O . LEU A 1 142 ? 32.312 73.5 42.906 1 80 142 LEU A O 1
ATOM 1065 N N . THR A 1 14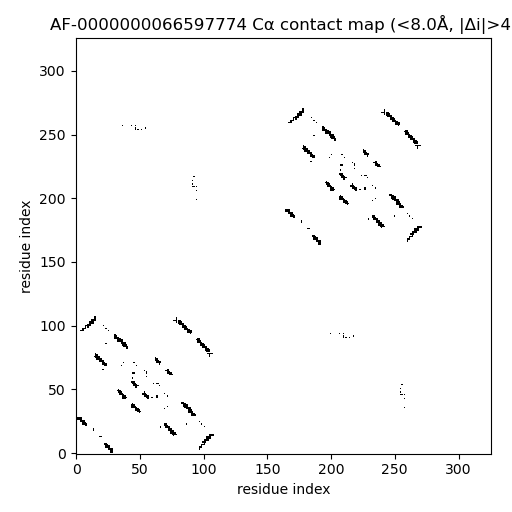3 ? 30.75 71.938 43.094 1 78.06 143 THR A N 1
ATOM 1066 C CA . THR A 1 143 ? 30.078 72.688 44.156 1 78.06 143 THR A CA 1
ATOM 1067 C C . THR A 1 143 ? 30.906 72.625 45.438 1 78.06 143 THR A C 1
ATOM 1069 O O . THR A 1 143 ? 30.938 73.625 46.188 1 78.06 143 THR A O 1
ATOM 1072 N N . ARG A 1 144 ? 31.688 71.625 45.688 1 75.25 144 ARG A N 1
ATOM 1073 C CA . ARG A 1 144 ? 32.562 71.562 46.844 1 75.25 144 ARG A CA 1
ATOM 1074 C C . ARG A 1 144 ? 33.75 72.5 46.719 1 75.25 144 ARG A C 1
ATOM 1076 O O . ARG A 1 144 ? 34.188 73.062 47.688 1 75.25 144 ARG A O 1
ATOM 1083 N N . LYS A 1 145 ? 34.219 72.625 45.5 1 72.31 145 LYS A N 1
ATOM 1084 C CA . LYS A 1 145 ? 35.344 73.562 45.25 1 72.31 145 LYS A CA 1
ATOM 1085 C C . LYS A 1 145 ? 34.875 75 45.406 1 72.31 145 LYS A C 1
ATOM 1087 O O . LYS A 1 145 ? 35.625 75.812 46 1 72.31 145 LYS A O 1
ATOM 1092 N N . LYS A 1 146 ? 33.719 75.312 45.031 1 72.38 146 LYS A N 1
ATOM 1093 C CA . LYS A 1 146 ? 33.25 76.688 45.188 1 72.38 146 LYS A CA 1
ATOM 1094 C C . LYS A 1 146 ? 33 77 46.656 1 72.38 146 LYS A C 1
ATOM 1096 O O . LYS A 1 146 ? 33.25 78.125 47.094 1 72.38 146 LYS A O 1
ATOM 1101 N N . LYS A 1 147 ? 32.594 76.062 47.438 1 66.38 147 LYS A N 1
ATOM 1102 C CA . LYS A 1 147 ? 32.406 76.312 48.875 1 66.38 147 LYS A CA 1
ATOM 1103 C C . LYS A 1 147 ? 33.781 76.5 49.562 1 66.38 147 LYS A C 1
ATOM 1105 O O . LYS A 1 147 ? 33.906 77.312 50.469 1 66.38 147 LYS A O 1
ATOM 1110 N N . ALA A 1 148 ? 34.812 75.875 49.062 1 63.5 148 ALA A N 1
ATOM 1111 C CA . ALA A 1 148 ? 36.125 76 49.656 1 63.5 148 ALA A CA 1
ATOM 1112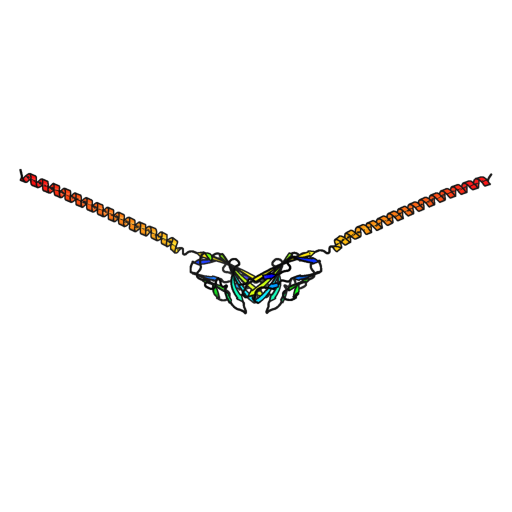 C C . ALA A 1 148 ? 36.75 77.312 49.312 1 63.5 148 ALA A C 1
ATOM 1114 O O . ALA A 1 148 ? 37.438 77.938 50.156 1 63.5 148 ALA A O 1
ATOM 1115 N N . LEU A 1 149 ? 36.375 77.812 48.188 1 62.47 149 LEU A N 1
ATOM 1116 C CA . LEU A 1 149 ? 36.906 79.125 47.781 1 62.47 149 LEU A CA 1
ATOM 1117 C C . LEU A 1 149 ? 36.188 80.25 48.5 1 62.47 149 LEU A C 1
ATOM 1119 O O . LEU A 1 149 ? 36.812 81.25 48.844 1 62.47 149 LEU A O 1
ATOM 1123 N N . ARG A 1 150 ? 34.938 80 48.781 1 59.97 150 ARG A N 1
ATOM 1124 C CA . ARG A 1 150 ? 34.219 81.062 49.469 1 59.97 150 ARG A CA 1
ATOM 1125 C C . ARG A 1 150 ? 34.656 81.125 50.938 1 59.97 150 ARG A C 1
ATOM 1127 O O . ARG A 1 150 ? 34.719 82.25 51.5 1 59.97 150 ARG A O 1
ATOM 1134 N N . ILE A 1 151 ? 35 79.938 51.469 1 60.72 151 ILE A N 1
ATOM 1135 C CA . ILE A 1 151 ? 35.438 80 52.875 1 60.72 151 ILE A CA 1
ATOM 1136 C C . ILE A 1 151 ? 36.781 80.688 52.969 1 60.72 151 ILE A C 1
ATOM 1138 O O . ILE A 1 151 ? 37.031 81.438 53.938 1 60.72 151 ILE A O 1
ATOM 1142 N N . HIS A 1 152 ? 37.656 80.5 52.031 1 58.53 152 HIS A N 1
ATOM 1143 C CA . HIS A 1 152 ? 38.969 81.125 52.156 1 58.53 152 HIS A CA 1
ATOM 1144 C C . HIS A 1 152 ? 38.875 82.625 51.938 1 58.53 152 HIS A C 1
ATOM 1146 O O . HIS A 1 152 ? 39.656 83.438 52.469 1 58.53 152 HIS A O 1
ATOM 1152 N N . SER A 1 153 ? 37.906 83.062 51.094 1 59.19 153 SER A N 1
ATOM 1153 C CA . SER A 1 153 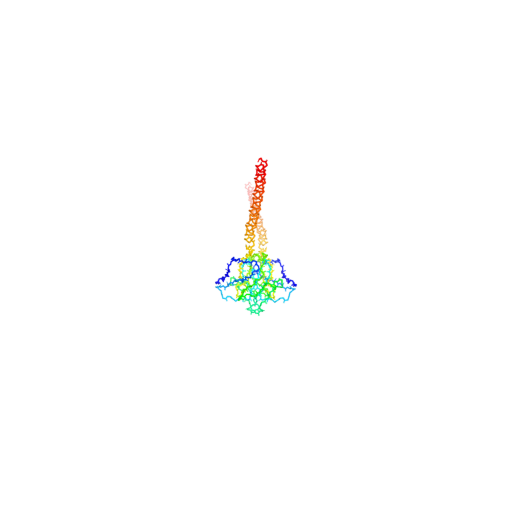? 37.844 84.5 50.875 1 59.19 153 SER A CA 1
ATOM 1154 C C . SER A 1 153 ? 37.281 85.25 52.094 1 59.19 153 SER A C 1
ATOM 1156 O O . SER A 1 153 ? 37.75 86.375 52.406 1 59.19 153 SER A O 1
ATOM 1158 N N . VAL A 1 154 ? 36.375 84.625 52.812 1 59.72 154 VAL A N 1
ATOM 1159 C CA . VAL A 1 154 ? 35.844 85.312 53.969 1 59.72 154 VAL A CA 1
ATOM 1160 C C . VAL A 1 154 ? 36.875 85.312 55.094 1 59.72 154 VAL A C 1
ATOM 1162 O O . VAL A 1 154 ? 37 86.312 55.812 1 59.72 154 VAL A O 1
ATOM 1165 N N . GLU A 1 155 ? 37.719 84.375 55.219 1 57.81 155 GLU A N 1
ATOM 1166 C CA . GLU A 1 155 ? 38.719 84.375 56.281 1 57.81 155 GLU A CA 1
ATOM 1167 C C . GLU A 1 155 ? 39.781 85.438 56.031 1 57.81 155 GLU A C 1
ATOM 1169 O O . GLU A 1 155 ? 40.312 86 56.969 1 57.81 155 GLU A O 1
ATOM 1174 N N . GLY A 1 156 ? 40.031 85.75 54.781 1 55 156 GLY A N 1
ATOM 1175 C CA . GLY A 1 156 ? 41.031 86.75 54.469 1 55 156 GLY A CA 1
ATOM 1176 C C . GLY A 1 156 ? 40.594 88.188 54.875 1 55 156 GLY A C 1
ATOM 1177 O O . GLY A 1 156 ? 41.406 89 55.219 1 55 156 GLY A O 1
ATOM 1178 N N . ASP A 1 157 ? 39.312 88.438 54.75 1 53.75 157 ASP A N 1
ATOM 1179 C CA . ASP A 1 157 ? 38.875 89.812 55.062 1 53.75 157 ASP A CA 1
ATOM 1180 C C . ASP A 1 157 ? 38.844 90.062 56.562 1 53.75 157 ASP A C 1
ATOM 1182 O O . ASP A 1 157 ? 38.875 91.188 57.031 1 53.75 157 ASP A O 1
ATOM 1186 N N . LEU A 1 158 ? 38.688 89.062 57.375 1 54.19 158 LEU A N 1
ATOM 1187 C CA . LEU A 1 158 ? 38.625 89.25 58.812 1 54.19 158 LEU A CA 1
ATOM 1188 C C . LEU A 1 158 ? 40 89.625 59.375 1 54.19 158 LEU A C 1
ATOM 1190 O O . LEU A 1 158 ? 40.125 90.375 60.312 1 54.19 158 LEU A O 1
ATOM 1194 N N . ARG A 1 159 ? 41 89.125 58.719 1 53.66 159 ARG A N 1
ATOM 1195 C CA . ARG A 1 159 ? 42.312 89.438 59.312 1 53.66 159 ARG A CA 1
ATOM 1196 C C . ARG A 1 159 ? 42.688 90.875 59.094 1 53.66 159 ARG A C 1
ATOM 1198 O O . ARG A 1 159 ? 43.531 91.438 59.844 1 53.66 159 ARG A O 1
ATOM 1205 N N . ARG A 1 160 ? 42.188 91.5 58.062 1 53.91 160 ARG A N 1
ATOM 1206 C CA . ARG A 1 160 ? 42.688 92.875 57.906 1 53.91 160 ARG A CA 1
ATOM 1207 C C . ARG A 1 160 ? 42.031 93.812 58.906 1 53.91 160 ARG A C 1
ATOM 1209 O O . ARG A 1 160 ? 42.5 94.875 59.188 1 53.91 160 ARG A O 1
ATOM 1216 N N . LYS A 1 161 ? 40.781 93.438 59.312 1 52.72 161 LYS A N 1
ATOM 1217 C CA . LYS A 1 161 ? 40.219 94.438 60.25 1 52.72 161 LYS A CA 1
ATOM 1218 C C . LYS A 1 161 ? 40.938 94.375 61.594 1 52.72 161 LYS A C 1
ATOM 1220 O O . LYS A 1 161 ? 40.812 95.25 62.406 1 52.72 161 LYS A O 1
ATOM 1225 N N . SER A 1 162 ? 41.375 93.125 61.938 1 53 162 SER A N 1
ATOM 1226 C CA . SER A 1 162 ? 41.938 93.125 63.281 1 53 162 SER A CA 1
ATOM 1227 C C . SER A 1 162 ? 43.312 93.75 63.312 1 53 162 SER A C 1
ATOM 1229 O O . SER A 1 162 ? 43.844 94.125 64.375 1 53 162 SER A O 1
ATOM 1231 N N . ALA A 1 163 ? 43.938 94.125 62.188 1 41.47 163 ALA A N 1
ATOM 1232 C CA . ALA A 1 163 ? 45.156 94.875 62.406 1 41.47 163 ALA A CA 1
ATOM 1233 C C . ALA A 1 163 ? 44.844 96.375 62.438 1 41.47 163 ALA A C 1
ATOM 1235 O O . ALA A 1 163 ? 43.906 96.875 61.781 1 41.47 163 ALA A O 1
ATOM 1236 N N . MET B 1 1 ? -4.852 -0.928 19.703 1 46.25 1 MET B N 1
ATOM 1237 C CA . MET B 1 1 ? -5.676 -1.726 18.812 1 46.25 1 MET B CA 1
ATOM 1238 C C . MET B 1 1 ? -4.969 -3.023 18.422 1 46.25 1 MET B C 1
ATOM 1240 O O . MET B 1 1 ? -3.74 -3.08 18.406 1 46.25 1 MET B O 1
ATOM 1244 N N . MET B 1 2 ? -5.547 -4.098 18.672 1 57.66 2 MET B N 1
ATOM 1245 C CA . MET B 1 2 ? -4.941 -5.391 18.375 1 57.66 2 MET B CA 1
ATOM 1246 C C . MET B 1 2 ? -4.406 -5.418 16.953 1 57.66 2 MET B C 1
ATOM 1248 O O . MET B 1 2 ? -5.125 -5.09 16 1 57.66 2 MET B O 1
ATOM 1252 N N . THR B 1 3 ? -3.15 -5.336 16.766 1 81.31 3 THR B N 1
ATOM 1253 C CA . THR B 1 3 ? -2.504 -5.316 15.461 1 81.31 3 THR B CA 1
ATOM 1254 C C . THR B 1 3 ? -2.74 -6.629 14.719 1 81.31 3 THR B C 1
ATOM 1256 O O . THR B 1 3 ? -2.66 -7.707 15.312 1 81.31 3 THR B O 1
ATOM 1259 N N . GLY B 1 4 ? -3.557 -6.645 13.711 1 93.94 4 GLY B N 1
ATOM 1260 C CA . GLY B 1 4 ? -3.779 -7.809 12.867 1 93.94 4 GLY B CA 1
ATOM 1261 C C . GLY B 1 4 ? -2.506 -8.57 12.555 1 93.94 4 GLY B C 1
ATOM 1262 O O . GLY B 1 4 ? -1.402 -8.055 12.75 1 93.94 4 GLY B O 1
ATOM 1263 N N . THR B 1 5 ? -2.633 -9.883 12.258 1 96.62 5 THR B N 1
ATOM 1264 C CA . THR B 1 5 ? -1.51 -10.734 11.883 1 96.62 5 THR B CA 1
ATOM 1265 C C . THR B 1 5 ? -1.706 -11.312 10.484 1 96.62 5 THR B C 1
ATOM 1267 O O . THR B 1 5 ? -2.787 -11.805 10.156 1 96.62 5 THR B O 1
ATOM 1270 N N . ILE B 1 6 ? -0.699 -11.203 9.664 1 97.44 6 ILE B N 1
ATOM 1271 C CA . ILE B 1 6 ? -0.729 -11.805 8.328 1 97.44 6 ILE B CA 1
ATOM 1272 C C . ILE B 1 6 ? 0.102 -13.086 8.328 1 97.44 6 ILE B C 1
ATOM 1274 O O . ILE B 1 6 ? 1.293 -13.062 8.648 1 97.44 6 ILE B O 1
ATOM 1278 N N . GLU B 1 7 ? -0.557 -14.195 7.965 1 97.06 7 GLU B N 1
ATOM 1279 C CA . GLU B 1 7 ? 0.1 -15.5 7.93 1 97.06 7 GLU B CA 1
ATOM 1280 C C . GLU B 1 7 ? 0.314 -15.969 6.496 1 97.06 7 GLU B C 1
ATOM 1282 O O . GLU B 1 7 ? -0.562 -15.805 5.645 1 97.06 7 GLU B O 1
ATOM 1287 N N . THR B 1 8 ? 1.531 -16.5 6.23 1 97.06 8 THR B N 1
ATOM 1288 C CA . THR B 1 8 ? 1.863 -17.078 4.93 1 97.06 8 THR B CA 1
ATOM 1289 C C . THR B 1 8 ? 2.557 -18.422 5.098 1 97.06 8 THR B C 1
ATOM 1291 O O . THR B 1 8 ? 2.9 -18.828 6.211 1 97.06 8 THR B O 1
ATOM 1294 N N . THR B 1 9 ? 2.699 -19.141 4.008 1 92.75 9 THR B N 1
ATOM 1295 C CA . THR B 1 9 ? 3.439 -20.391 4.02 1 92.75 9 THR B CA 1
ATOM 1296 C C . THR B 1 9 ? 4.941 -20.141 4.07 1 92.75 9 THR B C 1
ATOM 1298 O O . THR B 1 9 ? 5.719 -21.016 4.422 1 92.75 9 THR B O 1
ATOM 1301 N N . GLY B 1 10 ? 5.383 -18.969 3.848 1 94.62 10 GLY B N 1
ATOM 1302 C CA . GLY B 1 10 ? 6.801 -18.641 3.855 1 94.62 10 GLY B CA 1
ATOM 1303 C C . GLY B 1 10 ? 7.527 -19.094 2.607 1 94.62 10 GLY B C 1
ATOM 1304 O O . GLY B 1 10 ? 7.391 -18.5 1.541 1 94.62 10 GLY B O 1
ATOM 1305 N N . ASN B 1 11 ? 8.273 -20.172 2.686 1 96.19 11 ASN B N 1
ATOM 1306 C CA . ASN B 1 11 ? 9.008 -20.734 1.553 1 96.19 11 ASN B CA 1
ATOM 1307 C C . ASN B 1 11 ? 8.289 -21.953 0.975 1 96.19 11 ASN B C 1
ATOM 1309 O O . ASN B 1 11 ? 7.902 -22.859 1.715 1 96.19 11 ASN B O 1
ATOM 1313 N N . ILE B 1 12 ? 8.141 -21.906 -0.327 1 96.94 12 ILE B N 1
ATOM 1314 C CA . ILE B 1 12 ? 7.508 -23.047 -0.988 1 96.94 12 ILE B CA 1
ATOM 1315 C C . ILE B 1 12 ? 8.312 -23.438 -2.223 1 96.94 12 ILE B C 1
ATOM 1317 O O . ILE B 1 12 ? 8.984 -22.594 -2.824 1 96.94 12 ILE B O 1
ATOM 1321 N N . SER B 1 13 ? 8.312 -24.688 -2.547 1 96.19 13 SER B N 1
ATOM 1322 C CA . SER B 1 13 ? 8.969 -25.203 -3.738 1 96.19 13 SER B CA 1
ATOM 1323 C C . SER B 1 13 ? 7.973 -25.875 -4.676 1 96.19 13 SER B C 1
ATOM 1325 O O . SER B 1 13 ? 7.004 -26.5 -4.223 1 96.19 13 SER B O 1
ATOM 1327 N N . ALA B 1 14 ? 8.227 -25.734 -5.965 1 96.44 14 ALA B N 1
ATOM 1328 C CA . ALA B 1 14 ? 7.406 -26.375 -6.996 1 96.44 14 ALA B CA 1
ATOM 1329 C C . ALA B 1 14 ? 8.25 -26.75 -8.211 1 96.44 14 ALA B C 1
ATOM 1331 O O . ALA B 1 14 ? 9.383 -26.281 -8.359 1 96.44 14 ALA B O 1
ATOM 1332 N N . GLU B 1 15 ? 7.699 -27.609 -8.992 1 95.88 15 GLU B N 1
ATOM 1333 C CA . GLU B 1 15 ? 8.438 -28.078 -10.164 1 95.88 15 GLU B CA 1
ATOM 1334 C C . GLU B 1 15 ? 8.07 -27.266 -11.406 1 95.88 15 GLU B C 1
ATOM 1336 O O . GLU B 1 15 ? 6.914 -26.891 -11.594 1 95.88 15 GLU B O 1
ATOM 1341 N N . LYS B 1 16 ? 9.141 -27.203 -12.242 1 96.81 16 LYS B N 1
ATOM 1342 C CA . LYS B 1 16 ? 8.906 -26.578 -13.547 1 96.81 16 LYS B CA 1
ATOM 1343 C C . LYS B 1 16 ? 7.719 -27.219 -14.25 1 96.81 16 LYS B C 1
ATOM 1345 O O . LYS B 1 16 ? 7.562 -28.453 -14.227 1 96.81 16 LYS B O 1
ATOM 1350 N N . GLY B 1 17 ? 6.898 -26.359 -14.891 1 95.88 17 GLY B N 1
ATOM 1351 C CA . GLY B 1 17 ? 5.742 -26.844 -15.625 1 95.88 17 GLY B CA 1
ATOM 1352 C C . GLY B 1 17 ? 4.516 -27.031 -14.75 1 95.88 17 GLY B C 1
ATOM 1353 O O . GLY B 1 17 ? 3.398 -27.156 -15.258 1 95.88 17 GLY B O 1
ATOM 1354 N N . GLY B 1 18 ? 4.699 -27.047 -13.445 1 96.25 18 GLY B N 1
ATOM 1355 C CA . GLY B 1 18 ? 3.594 -27.234 -12.523 1 96.25 18 GLY B CA 1
ATOM 1356 C C . GLY B 1 18 ? 2.836 -25.953 -12.227 1 96.25 18 GLY B C 1
ATOM 1357 O O . GLY B 1 18 ? 2.975 -24.953 -12.945 1 96.25 18 GLY B O 1
ATOM 1358 N N . SER B 1 19 ? 1.89 -26.078 -11.18 1 97.06 19 SER B N 1
ATOM 1359 C CA . SER B 1 19 ? 1.093 -24.953 -10.719 1 97.06 19 SER B CA 1
ATOM 1360 C C . SER B 1 19 ? 1.138 -24.828 -9.195 1 97.06 19 SER B C 1
ATOM 1362 O O . SER B 1 19 ? 1.39 -25.812 -8.5 1 97.06 19 SER B O 1
ATOM 1364 N N . ILE B 1 20 ? 0.92 -23.609 -8.766 1 97.81 20 ILE B N 1
ATOM 1365 C CA . ILE B 1 20 ? 0.886 -23.406 -7.32 1 97.81 20 ILE B CA 1
ATOM 1366 C C . ILE B 1 20 ? -0.184 -22.375 -6.969 1 97.81 20 ILE B C 1
ATOM 1368 O O . ILE B 1 20 ? -0.604 -21.594 -7.824 1 97.81 20 ILE B O 1
ATOM 1372 N N . ILE B 1 21 ? -0.616 -22.453 -5.762 1 98 21 ILE B N 1
ATOM 1373 C CA . ILE B 1 21 ? -1.5 -21.438 -5.195 1 98 21 ILE B CA 1
ATOM 1374 C C . ILE B 1 21 ? -0.748 -20.625 -4.145 1 98 21 ILE B C 1
ATOM 1376 O O . ILE B 1 21 ? -0.19 -21.188 -3.197 1 98 21 ILE B O 1
ATOM 1380 N N . LEU B 1 22 ? -0.654 -19.391 -4.324 1 98.25 22 LEU B N 1
ATOM 1381 C CA . LEU B 1 22 ? -0.146 -18.453 -3.314 1 98.25 22 LEU B CA 1
ATOM 1382 C C . LEU B 1 22 ? -1.271 -17.969 -2.414 1 98.25 22 LEU B C 1
ATOM 1384 O O . LEU B 1 22 ? -2.299 -17.484 -2.902 1 98.25 22 LEU B O 1
ATOM 1388 N N . GLN B 1 23 ? -0.999 -18.062 -1.123 1 97.44 23 GLN B N 1
ATOM 1389 C CA . GLN B 1 23 ? -2.078 -17.719 -0.199 1 97.44 23 GLN B CA 1
ATOM 1390 C C . GLN B 1 23 ? -1.54 -17.016 1.044 1 97.44 23 GLN B C 1
ATOM 1392 O O . GLN B 1 2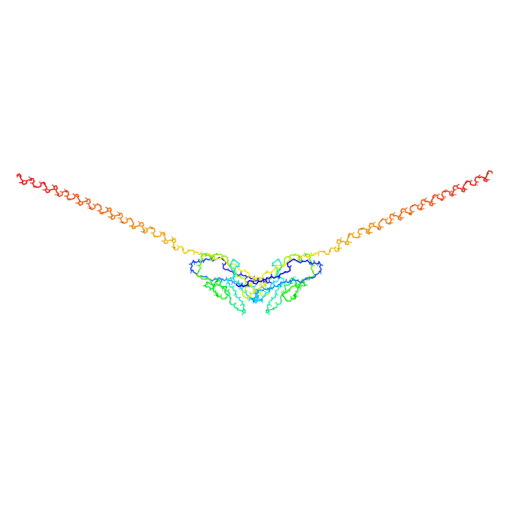3 ? -0.513 -17.422 1.596 1 97.44 23 GLN B O 1
ATOM 1397 N N . CYS B 1 24 ? -2.244 -15.977 1.495 1 98 24 CYS B N 1
ATOM 1398 C CA . CYS B 1 24 ? -2.049 -15.305 2.775 1 98 24 CYS B CA 1
ATOM 1399 C C . CYS B 1 24 ? -3.336 -15.305 3.592 1 98 24 CYS B C 1
ATOM 1401 O O . CYS B 1 24 ? -4.43 -15.422 3.035 1 98 24 CYS B O 1
ATOM 1403 N N . HIS B 1 25 ? -3.191 -15.211 4.844 1 97.12 25 HIS B N 1
ATOM 1404 C CA . HIS B 1 25 ? -4.344 -15.148 5.734 1 97.12 25 HIS B CA 1
ATOM 1405 C C . HIS B 1 25 ? -4.191 -14.023 6.75 1 97.12 25 HIS B C 1
ATOM 1407 O O . HIS B 1 25 ? -3.205 -13.977 7.488 1 97.12 25 HIS B O 1
ATOM 1413 N N . LEU B 1 26 ? -5.137 -13.156 6.73 1 97.75 26 LEU B N 1
ATOM 1414 C CA . LEU B 1 26 ? -5.168 -12.086 7.719 1 97.75 26 LEU B CA 1
ATOM 1415 C C . LEU B 1 26 ? -6.094 -12.445 8.875 1 97.75 26 LEU B C 1
ATOM 1417 O O . LEU B 1 26 ? -7.254 -12.805 8.664 1 97.75 26 LEU B O 1
ATOM 1421 N N . SER B 1 27 ? -5.469 -12.359 10.078 1 96.19 27 SER B N 1
ATOM 1422 C CA . SER B 1 27 ? -6.258 -12.703 11.258 1 96.19 27 SER B CA 1
ATOM 1423 C C . SER B 1 27 ? -6.008 -11.711 12.391 1 96.19 27 SER B C 1
ATOM 1425 O O . SER B 1 27 ? -5.207 -10.781 12.25 1 96.19 27 SER B O 1
ATOM 1427 N N . SER B 1 28 ? -6.781 -11.812 13.461 1 96 28 SER B N 1
ATOM 1428 C CA . SER B 1 28 ? -6.621 -11.094 14.719 1 96 28 SER B CA 1
ATOM 1429 C C . SER B 1 28 ? -6.953 -9.609 14.555 1 96 28 SER B C 1
ATOM 1431 O O . SER B 1 28 ? -6.324 -8.758 15.172 1 96 28 SER B O 1
ATOM 1433 N N . THR B 1 29 ? -7.773 -9.305 13.578 1 95.75 29 THR B N 1
ATOM 1434 C CA . THR B 1 29 ? -8.281 -7.953 13.383 1 95.75 29 THR B CA 1
ATOM 1435 C C . THR B 1 29 ? -9.711 -7.98 12.867 1 95.75 29 THR B C 1
ATOM 1437 O O . THR B 1 29 ? -10.133 -8.953 12.227 1 95.75 29 THR B O 1
ATOM 1440 N N . THR B 1 30 ? -10.398 -6.938 13.117 1 95.31 30 THR B N 1
ATOM 1441 C CA . THR B 1 30 ? -11.758 -6.797 12.609 1 95.31 30 THR B CA 1
ATOM 1442 C C . THR B 1 30 ? -11.797 -5.82 11.438 1 95.31 30 THR B C 1
ATOM 1444 O O . THR B 1 30 ? -12.875 -5.477 10.945 1 95.31 30 THR B O 1
ATOM 1447 N N . ALA B 1 31 ? -10.672 -5.395 11.055 1 96.5 31 ALA B N 1
ATOM 1448 C CA . ALA B 1 31 ? -10.609 -4.465 9.922 1 96.5 31 ALA B CA 1
ATOM 1449 C C . ALA B 1 31 ? -11.188 -5.102 8.664 1 96.5 31 ALA B C 1
ATOM 1451 O O . ALA B 1 31 ? -11.078 -6.312 8.461 1 96.5 31 ALA B O 1
ATOM 1452 N N . GLN B 1 32 ? -11.797 -4.23 7.867 1 96.75 32 GLN B N 1
ATOM 1453 C CA . GLN B 1 32 ? -12.352 -4.699 6.598 1 96.75 32 GLN B CA 1
ATOM 1454 C C . GLN B 1 32 ? -11.281 -4.719 5.508 1 96.75 32 GLN B C 1
ATOM 1456 O O . GLN B 1 32 ? -10.602 -3.713 5.281 1 96.75 32 GLN B O 1
ATOM 1461 N N . VAL B 1 33 ? -11.18 -5.871 4.84 1 97.62 33 VAL B N 1
ATOM 1462 C CA . VAL B 1 33 ? -10.281 -5.945 3.688 1 97.62 33 VAL B CA 1
ATOM 1463 C C . VAL B 1 33 ? -10.953 -5.312 2.471 1 97.62 33 VAL B C 1
ATOM 1465 O O . VAL B 1 33 ? -11.984 -5.801 1.998 1 97.62 33 VAL B O 1
ATOM 1468 N N . THR B 1 34 ? -10.328 -4.27 1.947 1 97.75 34 THR B N 1
ATOM 1469 C CA . THR B 1 34 ? -10.953 -3.555 0.841 1 97.75 34 THR B CA 1
ATOM 1470 C C . THR B 1 34 ? -10.328 -3.959 -0.49 1 97.75 34 THR B C 1
ATOM 1472 O O . THR B 1 34 ? -10.984 -3.904 -1.532 1 97.75 34 THR B O 1
ATOM 1475 N N . GLN B 1 35 ? -9.117 -4.34 -0.458 1 98.25 35 GLN B N 1
ATOM 1476 C CA . GLN B 1 35 ? -8.391 -4.703 -1.672 1 98.25 35 GLN B CA 1
ATOM 1477 C C . GLN B 1 35 ? -7.145 -5.52 -1.346 1 98.25 35 GLN B C 1
ATOM 1479 O O . GLN B 1 35 ? -6.5 -5.297 -0.318 1 98.25 35 GLN B O 1
ATOM 1484 N N . VAL B 1 36 ? -6.805 -6.434 -2.225 1 98.69 36 VAL B N 1
ATOM 1485 C CA . VAL B 1 36 ? -5.559 -7.188 -2.1 1 98.69 36 VAL B CA 1
ATOM 1486 C C . VAL B 1 36 ? -4.762 -7.082 -3.396 1 98.69 36 VAL B C 1
ATOM 1488 O O . VAL B 1 36 ? -5.293 -7.316 -4.484 1 98.69 36 VAL B O 1
ATOM 1491 N N . ASN B 1 37 ? -3.553 -6.621 -3.299 1 98.56 37 ASN B N 1
ATOM 1492 C CA . ASN B 1 37 ? -2.619 -6.617 -4.418 1 98.56 37 ASN B CA 1
ATOM 1493 C C . ASN B 1 37 ? -1.64 -7.785 -4.336 1 98.56 37 ASN B C 1
ATOM 1495 O O . ASN B 1 37 ? -1.028 -8.016 -3.291 1 98.56 37 ASN B O 1
ATOM 1499 N N . TRP B 1 38 ? -1.501 -8.531 -5.387 1 98.62 38 TRP B N 1
ATOM 1500 C CA . TRP B 1 38 ? -0.423 -9.5 -5.543 1 98.62 38 TRP B CA 1
ATOM 1501 C C . TRP B 1 38 ? 0.687 -8.945 -6.43 1 98.62 38 TRP B C 1
ATOM 1503 O O . TRP B 1 38 ? 0.428 -8.5 -7.547 1 98.62 38 TRP B O 1
ATOM 1513 N N . GLU B 1 39 ? 1.925 -9.031 -5.883 1 98.19 39 GLU B N 1
ATOM 1514 C CA . GLU B 1 39 ? 3.039 -8.438 -6.617 1 98.19 39 GLU B CA 1
ATOM 1515 C C . GLU B 1 39 ? 4.258 -9.359 -6.602 1 98.19 39 GLU B C 1
ATOM 1517 O O . GLU B 1 39 ? 4.461 -10.109 -5.645 1 98.19 39 GLU B O 1
ATOM 1522 N N . GLN B 1 40 ? 4.988 -9.305 -7.625 1 96.88 40 GLN B N 1
ATOM 1523 C CA . GLN B 1 40 ? 6.301 -9.93 -7.742 1 96.88 40 GLN B CA 1
ATOM 1524 C C . GLN B 1 40 ? 7.336 -8.938 -8.273 1 96.88 40 GLN B C 1
ATOM 1526 O O . GLN B 1 40 ? 7.156 -8.367 -9.352 1 96.88 40 GLN B O 1
ATOM 1531 N N . GLN B 1 41 ? 8.516 -8.727 -7.492 1 89.5 41 GLN B N 1
ATOM 1532 C CA . GLN B 1 41 ? 9.578 -7.816 -7.91 1 89.5 41 GLN B CA 1
ATOM 1533 C C . GLN B 1 41 ? 9 -6.48 -8.375 1 89.5 41 GLN B C 1
ATOM 1535 O O . GLN B 1 41 ? 9.305 -6.02 -9.477 1 89.5 41 GLN B O 1
ATOM 1540 N N . ASP B 1 42 ? 8.117 -5.859 -7.676 1 88.19 42 ASP B N 1
ATOM 1541 C CA . ASP B 1 42 ? 7.547 -4.531 -7.891 1 88.19 42 ASP B CA 1
ATOM 1542 C C . ASP B 1 42 ? 6.617 -4.523 -9.102 1 88.19 42 ASP B C 1
ATOM 1544 O O . ASP B 1 42 ? 6.293 -3.459 -9.633 1 88.19 42 ASP B O 1
ATOM 1548 N N . GLN B 1 43 ? 6.32 -5.672 -9.555 1 94.25 43 GLN B N 1
ATOM 1549 C CA . GLN B 1 43 ? 5.344 -5.793 -10.633 1 94.25 43 GLN B CA 1
ATOM 1550 C C . GLN B 1 43 ? 4.004 -6.309 -10.109 1 94.25 43 GLN B C 1
ATOM 1552 O O . GLN B 1 43 ? 3.963 -7.266 -9.328 1 94.25 43 GLN B O 1
ATOM 1557 N N . LEU B 1 44 ? 2.986 -5.664 -10.602 1 97.19 44 LEU B N 1
ATOM 1558 C CA . LEU B 1 44 ? 1.644 -6.074 -10.203 1 97.19 44 LEU B CA 1
ATOM 1559 C C . LEU B 1 44 ? 1.198 -7.309 -10.984 1 97.19 44 LEU B C 1
ATOM 1561 O O . LEU B 1 44 ? 1.189 -7.293 -12.219 1 97.19 44 LEU B O 1
ATOM 1565 N N . LEU B 1 45 ? 0.829 -8.336 -10.273 1 98 45 LEU B N 1
ATOM 1566 C CA . LEU B 1 45 ? 0.334 -9.555 -10.898 1 98 45 LEU B CA 1
ATOM 1567 C C . LEU B 1 45 ? -1.186 -9.531 -11.023 1 98 45 LEU B C 1
ATOM 1569 O O . LEU B 1 45 ? -1.732 -9.828 -12.086 1 98 45 LEU B O 1
ATOM 1573 N N . ALA B 1 46 ? -1.804 -9.211 -9.953 1 98.5 46 ALA B N 1
ATOM 1574 C CA . ALA B 1 46 ? -3.264 -9.227 -9.883 1 98.5 46 ALA B CA 1
ATOM 1575 C C . ALA B 1 46 ? -3.766 -8.367 -8.727 1 98.5 46 ALA B C 1
ATOM 1577 O O . ALA B 1 46 ? -3.027 -8.109 -7.773 1 98.5 46 ALA B O 1
ATOM 1578 N N . ILE B 1 47 ? -4.961 -7.922 -8.867 1 98.5 47 ILE B N 1
ATOM 1579 C CA . ILE B 1 47 ? -5.652 -7.164 -7.832 1 98.5 47 ILE B CA 1
ATOM 1580 C C . ILE B 1 47 ? -7.047 -7.746 -7.609 1 98.5 47 ILE B C 1
ATOM 1582 O O . ILE B 1 47 ? -7.746 -8.086 -8.57 1 98.5 47 ILE B O 1
ATOM 1586 N N . CYS B 1 48 ? -7.375 -7.867 -6.375 1 98.62 48 CYS B N 1
ATOM 1587 C CA . CYS B 1 48 ? -8.742 -8.234 -6.023 1 98.62 48 CYS B CA 1
ATOM 1588 C C . CYS B 1 48 ? -9.391 -7.164 -5.152 1 98.62 48 CYS B C 1
ATOM 1590 O O . CYS B 1 48 ? -9.008 -6.992 -3.992 1 98.62 48 CYS B O 1
ATOM 1592 N N . ASN B 1 49 ? -10.289 -6.465 -5.699 1 98.12 49 ASN B N 1
ATOM 1593 C CA . ASN B 1 49 ? -11.047 -5.457 -4.961 1 98.12 49 ASN B CA 1
ATOM 1594 C C . ASN B 1 49 ? -12.383 -6.004 -4.477 1 98.12 49 ASN B C 1
ATOM 1596 O O . ASN B 1 49 ? -13.078 -6.707 -5.215 1 98.12 49 ASN B O 1
ATOM 1600 N N . ALA B 1 50 ? -12.711 -5.656 -3.268 1 96.75 50 ALA B N 1
ATOM 1601 C CA . ALA B 1 50 ? -13.891 -6.227 -2.625 1 96.75 50 ALA B CA 1
ATOM 1602 C C . ALA B 1 50 ? -15.156 -5.914 -3.424 1 96.75 50 ALA B C 1
ATOM 1604 O O . ALA B 1 50 ? -16.062 -6.746 -3.514 1 96.75 50 ALA B O 1
ATOM 1605 N N . ASP B 1 51 ? -15.234 -4.832 -4.035 1 95.62 51 ASP B N 1
ATOM 1606 C CA . ASP B 1 51 ? -16.438 -4.402 -4.738 1 95.62 51 ASP B CA 1
ATOM 1607 C C . ASP B 1 51 ? -16.312 -4.637 -6.242 1 95.62 51 ASP B C 1
ATOM 1609 O O . ASP B 1 51 ? -17.281 -4.996 -6.906 1 95.62 51 ASP B O 1
ATOM 1613 N N . LEU B 1 52 ? -15.094 -4.504 -6.781 1 96.44 52 LEU B N 1
ATOM 1614 C CA . LEU B 1 52 ? -14.906 -4.461 -8.227 1 96.44 52 LEU B CA 1
ATOM 1615 C C . LEU B 1 52 ? -14.414 -5.805 -8.75 1 96.44 52 LEU B C 1
ATOM 1617 O O . LEU B 1 52 ? -14.438 -6.051 -9.961 1 96.44 52 LEU B O 1
ATOM 1621 N N . GLY B 1 53 ? -13.906 -6.648 -7.836 1 97.19 53 GLY B N 1
ATOM 1622 C CA . GLY B 1 53 ? -13.523 -7.996 -8.227 1 97.19 53 GLY B CA 1
ATOM 1623 C C . GLY B 1 53 ? -12.07 -8.102 -8.648 1 97.19 53 GLY B C 1
ATOM 1624 O O . GLY B 1 53 ? -11.234 -7.312 -8.219 1 97.19 53 GLY B O 1
ATOM 1625 N N . TRP B 1 54 ? -11.812 -9.172 -9.477 1 98 54 TRP B N 1
ATOM 1626 C CA . TRP B 1 54 ? -10.438 -9.5 -9.836 1 98 54 TRP B CA 1
ATOM 1627 C C . TRP B 1 54 ? -10.008 -8.742 -11.086 1 98 54 TRP B C 1
ATOM 1629 O O . TRP B 1 54 ? -10.797 -8.57 -12.016 1 98 54 TRP B O 1
ATOM 1639 N N . HIS B 1 55 ? -8.797 -8.352 -11.117 1 98.12 55 HIS B N 1
ATOM 1640 C CA . HIS B 1 55 ? -8.078 -7.902 -12.305 1 98.12 55 HIS B CA 1
ATOM 1641 C C . HIS B 1 55 ? -6.703 -8.547 -12.391 1 98.12 55 HIS B C 1
ATOM 1643 O O . HIS B 1 55 ? -5.895 -8.422 -11.469 1 98.12 55 HIS B O 1
ATOM 1649 N N . ILE B 1 56 ? -6.453 -9.172 -13.469 1 98.19 56 ILE B N 1
ATOM 1650 C CA . ILE B 1 56 ? -5.145 -9.773 -13.719 1 98.19 56 ILE B CA 1
ATOM 1651 C C . ILE B 1 56 ? -4.359 -8.898 -14.695 1 98.19 56 ILE B C 1
ATOM 1653 O O . ILE B 1 56 ? -4.883 -8.492 -15.734 1 98.19 56 ILE B O 1
ATOM 1657 N N . SER B 1 57 ? -3.119 -8.641 -14.336 1 96.88 57 SER B N 1
ATOM 1658 C CA . SER B 1 57 ? -2.287 -7.852 -15.234 1 96.88 57 SER B CA 1
ATOM 1659 C C . SER B 1 57 ? -2.172 -8.516 -16.609 1 96.88 57 SER B C 1
ATOM 1661 O O . SER B 1 57 ? -1.977 -9.727 -16.703 1 96.88 57 SER B O 1
ATOM 1663 N N . PRO B 1 58 ? -2.174 -7.766 -17.641 1 95.19 58 PRO B N 1
ATOM 1664 C CA . PRO B 1 58 ? -2.193 -8.32 -19 1 95.19 58 PRO B CA 1
ATOM 1665 C C . PRO B 1 58 ? -0.985 -9.211 -19.297 1 95.19 58 PRO B C 1
ATOM 1667 O O . PRO B 1 58 ? -1.117 -10.234 -19.969 1 95.19 58 PRO B O 1
ATOM 1670 N N . SER B 1 59 ? 0.111 -8.836 -18.812 1 93.62 59 SER B N 1
ATOM 1671 C CA . SER B 1 59 ? 1.334 -9.578 -19.094 1 93.62 59 SER B CA 1
ATOM 1672 C C . SER B 1 59 ? 1.304 -10.961 -18.453 1 93.62 59 SER B C 1
ATOM 1674 O O . SER B 1 59 ? 2.111 -11.828 -18.781 1 93.62 59 SER B O 1
ATOM 1676 N N . PHE B 1 60 ? 0.258 -11.219 -17.578 1 95.69 60 PHE B N 1
ATOM 1677 C CA . PHE B 1 60 ? 0.246 -12.461 -16.812 1 95.69 60 PHE B CA 1
ATOM 1678 C C . PHE B 1 60 ? -1.07 -13.203 -17.016 1 95.69 60 PHE B C 1
ATOM 1680 O O . PHE B 1 60 ? -1.354 -14.18 -16.312 1 95.69 60 PHE B O 1
ATOM 1687 N N . LYS B 1 61 ? -1.761 -12.82 -17.922 1 96 61 LYS B N 1
ATOM 1688 C CA . LYS B 1 61 ? -3.131 -13.297 -18.094 1 96 61 LYS B CA 1
ATOM 1689 C C . LYS B 1 61 ? -3.162 -14.781 -18.422 1 96 61 LYS B C 1
ATOM 1691 O O . LYS B 1 61 ? -4.117 -15.484 -18.062 1 96 61 LYS B O 1
ATOM 1696 N N . ASP B 1 62 ? -2.158 -15.273 -19.031 1 95.75 62 ASP B N 1
ATOM 1697 C CA . ASP B 1 62 ? -2.17 -16.656 -19.484 1 95.75 62 ASP B CA 1
ATOM 1698 C C . ASP B 1 62 ? -1.703 -17.609 -18.375 1 95.75 62 ASP B C 1
ATOM 1700 O O . ASP B 1 62 ? -1.975 -18.812 -18.422 1 95.75 62 ASP B O 1
ATOM 1704 N N . ARG B 1 63 ? -1.077 -17.062 -17.406 1 96.81 63 ARG B N 1
ATOM 1705 C CA . ARG B 1 63 ? -0.449 -17.969 -16.438 1 96.81 63 ARG B CA 1
ATOM 1706 C C . ARG B 1 63 ? -0.92 -17.672 -15.016 1 96.81 63 ARG B C 1
ATOM 1708 O O . ARG B 1 63 ? -0.627 -18.422 -14.086 1 96.81 63 ARG B O 1
ATOM 1715 N N . VAL B 1 64 ? -1.603 -16.578 -14.836 1 98.06 64 VAL B N 1
ATOM 1716 C CA . VAL B 1 64 ? -2.076 -16.172 -13.516 1 98.06 64 VAL B CA 1
ATOM 1717 C C . VAL B 1 64 ? -3.602 -16.203 -13.484 1 98.06 64 VAL B C 1
ATOM 1719 O O . VAL B 1 64 ? -4.254 -15.75 -14.43 1 98.06 64 VAL B O 1
ATOM 1722 N N . ALA B 1 65 ? -4.141 -16.75 -12.422 1 98 65 ALA B N 1
ATOM 1723 C CA . ALA B 1 65 ? -5.586 -16.828 -12.234 1 98 65 ALA B CA 1
ATOM 1724 C C . ALA B 1 65 ? -5.961 -16.688 -10.766 1 98 65 ALA B C 1
ATOM 1726 O O . ALA B 1 65 ? -5.148 -16.969 -9.883 1 98 65 ALA B O 1
ATOM 1727 N N . PRO B 1 66 ? -7.184 -16.234 -10.531 1 98 66 PRO B N 1
ATOM 1728 C CA . PRO B 1 66 ? -7.648 -16.234 -9.141 1 98 66 PRO B CA 1
ATOM 1729 C C . PRO B 1 66 ? -7.578 -17.609 -8.492 1 98 66 PRO B C 1
ATOM 1731 O O . PRO B 1 66 ? -7.871 -18.625 -9.141 1 98 66 PRO B O 1
ATOM 1734 N N . GLY B 1 67 ? -7.102 -17.625 -7.246 1 96.31 67 GLY B N 1
ATOM 1735 C CA . GLY B 1 67 ? -7.176 -18.828 -6.422 1 96.31 67 GLY B CA 1
ATOM 1736 C C . GLY B 1 67 ? -8.352 -18.812 -5.465 1 96.31 67 GLY B C 1
ATOM 1737 O O . GLY B 1 67 ? -9.227 -17.953 -5.559 1 96.31 67 GLY B O 1
ATOM 1738 N N . PRO B 1 68 ? -8.414 -19.875 -4.629 1 94.75 68 PRO B N 1
ATOM 1739 C CA . PRO B 1 68 ? -9.453 -19.859 -3.594 1 94.75 68 PRO B CA 1
ATOM 1740 C C . PRO B 1 68 ? -9.344 -18.641 -2.676 1 94.75 68 PRO B C 1
ATOM 1742 O O . PRO B 1 68 ? -8.242 -18.25 -2.279 1 94.75 68 PRO B O 1
ATOM 1745 N N . GLY B 1 69 ? -10.578 -18.094 -2.383 1 95.62 69 GLY B N 1
ATOM 1746 C CA . GLY B 1 69 ? -10.586 -16.891 -1.56 1 95.62 69 GLY B CA 1
ATOM 1747 C C . GLY B 1 69 ? -9.844 -15.734 -2.186 1 95.62 69 GLY B C 1
ATOM 1748 O O . GLY B 1 69 ? -10.172 -15.305 -3.295 1 95.62 69 GLY B O 1
ATOM 1749 N N . LEU B 1 70 ? -8.773 -15.305 -1.411 1 97.19 70 LEU B N 1
ATOM 1750 C CA . LEU B 1 70 ? -8 -14.156 -1.873 1 97.19 70 LEU B CA 1
ATOM 1751 C C . LEU B 1 70 ? -6.625 -14.602 -2.367 1 97.19 70 LEU B C 1
ATOM 1753 O O . LEU B 1 70 ? -5.723 -13.773 -2.518 1 97.19 70 LEU B O 1
ATOM 1757 N N . GLY B 1 71 ? -6.504 -15.898 -2.627 1 97.94 71 GLY B N 1
ATOM 1758 C CA . GLY B 1 71 ? -5.254 -16.453 -3.113 1 97.94 71 GLY B CA 1
ATOM 1759 C C . GLY B 1 71 ? -5.07 -16.297 -4.609 1 97.94 71 GLY B C 1
ATOM 1760 O O . GLY B 1 71 ? -6.004 -15.922 -5.32 1 97.94 71 GLY B O 1
ATOM 1761 N N . LEU B 1 72 ? -3.84 -16.609 -5.102 1 98.56 72 LEU B N 1
ATOM 1762 C CA . LEU B 1 72 ? -3.475 -16.469 -6.508 1 98.56 72 LEU B CA 1
ATOM 1763 C C . LEU B 1 72 ? -2.92 -17.781 -7.055 1 98.56 72 LEU B C 1
ATOM 1765 O O . LEU B 1 72 ? -2.088 -18.422 -6.414 1 98.56 72 LEU B O 1
ATOM 1769 N N . THR B 1 73 ? -3.395 -18.141 -8.195 1 98.5 73 THR B N 1
ATOM 1770 C CA . THR B 1 73 ? -2.885 -19.359 -8.828 1 98.5 73 THR B CA 1
ATOM 1771 C C . THR B 1 73 ? -1.879 -19 -9.922 1 98.5 73 THR B C 1
ATOM 1773 O O . THR B 1 73 ? -2.156 -18.172 -10.789 1 98.5 73 THR B O 1
ATOM 1776 N N . LEU B 1 74 ? -0.729 -19.609 -9.883 1 98.25 74 LEU B N 1
ATOM 1777 C CA . LEU B 1 74 ? 0.288 -19.516 -10.93 1 98.25 74 LEU B CA 1
ATOM 1778 C C . LEU B 1 74 ? 0.42 -20.844 -11.672 1 98.25 74 LEU B C 1
ATOM 1780 O O . LEU B 1 74 ? 0.571 -21.906 -11.047 1 98.25 74 LEU B O 1
ATOM 1784 N N . GLN B 1 75 ? 0.399 -20.688 -12.922 1 97.88 75 GLN B N 1
ATOM 1785 C CA . GLN B 1 75 ? 0.45 -21.891 -13.75 1 97.88 75 GLN B CA 1
ATOM 1786 C C . GLN B 1 75 ? 1.662 -21.859 -14.68 1 97.88 75 GLN B C 1
ATOM 1788 O O . GLN B 1 75 ? 2.314 -20.828 -14.836 1 97.88 75 GLN B O 1
ATOM 1793 N N . SER B 1 76 ? 1.933 -23.062 -15.234 1 97.06 76 SER B N 1
ATOM 1794 C CA . SER B 1 76 ? 3.016 -23.203 -16.203 1 97.06 76 SER B CA 1
ATOM 1795 C C . SER B 1 76 ? 4.305 -22.578 -15.688 1 97.06 76 SER B C 1
ATOM 1797 O O . SER B 1 76 ? 4.926 -21.766 -16.391 1 97.06 76 SER B O 1
ATOM 1799 N N . LEU B 1 77 ? 4.723 -22.984 -14.555 1 97.75 77 LEU B N 1
ATOM 1800 C CA . LEU B 1 77 ? 5.848 -22.375 -13.859 1 97.75 77 LEU B CA 1
ATOM 1801 C C . LEU B 1 77 ? 7.145 -22.562 -14.641 1 97.75 77 LEU B C 1
ATOM 1803 O O . LEU B 1 77 ? 7.371 -23.609 -15.234 1 97.75 77 LEU B O 1
ATOM 1807 N N . THR B 1 78 ? 7.965 -21.5 -14.664 1 96.12 78 THR B N 1
ATOM 1808 C CA . THR B 1 78 ? 9.328 -21.547 -15.18 1 96.12 78 THR B CA 1
ATOM 1809 C C . THR B 1 78 ? 10.328 -21.156 -14.102 1 96.12 78 THR B C 1
ATOM 1811 O O . THR B 1 78 ? 9.953 -20.609 -13.062 1 96.12 78 THR B O 1
ATOM 1814 N N . VAL B 1 79 ? 11.539 -21.422 -14.336 1 96.44 79 VAL B N 1
ATOM 1815 C CA . VAL B 1 79 ? 12.578 -21.109 -13.367 1 96.44 79 VAL B CA 1
ATOM 1816 C C . VAL B 1 79 ? 12.617 -19.594 -13.117 1 96.44 79 VAL B C 1
ATOM 1818 O O . VAL B 1 79 ? 12.977 -19.156 -12.031 1 96.44 79 VAL B O 1
ATOM 1821 N N . ASN B 1 80 ? 12.117 -18.828 -14.102 1 94.94 80 ASN B N 1
ATOM 1822 C CA . ASN B 1 80 ? 12.102 -17.375 -13.984 1 94.94 80 ASN B CA 1
ATOM 1823 C C . ASN B 1 80 ? 11.055 -16.906 -12.977 1 94.94 80 ASN B C 1
ATOM 1825 O O . ASN B 1 80 ? 11.07 -15.742 -12.555 1 94.94 80 ASN B O 1
ATOM 1829 N N . ASP B 1 81 ? 10.219 -17.844 -12.594 1 97 81 ASP B N 1
ATOM 1830 C CA . ASP B 1 81 ? 9.188 -17.5 -11.617 1 97 81 ASP B CA 1
ATOM 1831 C C . ASP B 1 81 ? 9.742 -17.547 -10.188 1 97 81 ASP B C 1
ATOM 1833 O O . ASP B 1 81 ? 9.078 -17.109 -9.25 1 97 81 ASP B O 1
ATOM 1837 N N . THR B 1 82 ? 10.977 -18.047 -10.008 1 97.62 82 THR B N 1
ATOM 1838 C CA . THR B 1 82 ? 11.609 -18.125 -8.695 1 97.62 82 THR B CA 1
ATOM 1839 C C . THR B 1 82 ? 11.828 -16.719 -8.125 1 97.62 82 THR B C 1
ATOM 1841 O O . THR B 1 82 ? 12.328 -15.836 -8.82 1 97.62 82 THR B O 1
ATOM 1844 N N . GLY B 1 83 ? 11.453 -16.562 -6.805 1 98 83 GLY B N 1
ATOM 1845 C CA . GLY B 1 83 ? 11.672 -15.289 -6.156 1 98 83 GLY B CA 1
ATOM 1846 C C . GLY B 1 83 ? 10.625 -14.969 -5.102 1 98 83 GLY B C 1
ATOM 1847 O O . GLY B 1 83 ? 9.922 -15.867 -4.633 1 98 83 GLY B O 1
ATOM 1848 N N . GLU B 1 84 ? 10.562 -13.734 -4.73 1 98.12 84 GLU B N 1
ATOM 1849 C CA . GLU B 1 84 ? 9.648 -13.281 -3.684 1 98.12 84 GLU B CA 1
ATOM 1850 C C . GLU B 1 84 ? 8.336 -12.773 -4.277 1 98.12 84 GLU B C 1
ATOM 1852 O O . GLU B 1 84 ? 8.344 -12.055 -5.281 1 98.12 84 GLU B O 1
ATOM 1857 N N . TYR B 1 85 ? 7.34 -13.219 -3.641 1 98.44 85 TYR B N 1
ATOM 1858 C CA . TYR B 1 85 ? 5.992 -12.734 -3.928 1 98.44 85 TYR B CA 1
ATOM 1859 C C . TYR B 1 85 ? 5.383 -12.062 -2.705 1 98.44 85 TYR B C 1
ATOM 1861 O O . TYR B 1 85 ? 5.566 -12.523 -1.577 1 98.44 85 TYR B O 1
ATOM 1869 N N . PHE B 1 86 ? 4.59 -10.984 -2.951 1 98.44 86 PHE B N 1
ATOM 1870 C CA . PHE B 1 86 ? 3.996 -10.242 -1.845 1 98.44 86 PHE B CA 1
ATOM 1871 C C . PHE B 1 86 ? 2.48 -10.172 -1.99 1 98.44 86 PHE B C 1
ATOM 1873 O O . PHE B 1 86 ? 1.969 -9.914 -3.08 1 98.44 86 PHE B O 1
ATOM 1880 N N . CYS B 1 87 ? 1.775 -10.469 -0.927 1 98.62 87 CYS B N 1
ATOM 1881 C CA . CYS B 1 87 ? 0.366 -10.117 -0.799 1 98.62 87 CYS B CA 1
ATOM 1882 C C . CYS B 1 87 ? 0.194 -8.867 0.062 1 98.62 87 CYS B C 1
ATOM 1884 O O . CYS B 1 87 ? 0.638 -8.836 1.211 1 98.62 87 CYS B O 1
ATOM 1886 N N . ILE B 1 88 ? -0.425 -7.883 -0.489 1 98.19 88 ILE B N 1
ATOM 1887 C CA . ILE B 1 88 ? -0.634 -6.617 0.21 1 98.19 88 ILE B CA 1
ATOM 1888 C C . ILE B 1 88 ? -2.123 -6.414 0.473 1 98.19 88 ILE B C 1
ATOM 1890 O O . ILE B 1 88 ? -2.887 -6.113 -0.447 1 98.19 88 ILE B O 1
ATOM 1894 N N . TYR B 1 89 ? -2.496 -6.598 1.696 1 98.31 89 TYR B N 1
ATOM 1895 C CA . TYR B 1 89 ? -3.875 -6.414 2.135 1 98.31 89 TYR B CA 1
ATOM 1896 C C . TYR B 1 89 ? -4.137 -4.965 2.516 1 98.31 89 TYR B C 1
ATOM 1898 O O . TYR B 1 89 ? -3.564 -4.453 3.48 1 98.31 89 TYR B O 1
ATOM 1906 N N . HIS B 1 90 ? -4.902 -4.316 1.727 1 97.88 90 HIS B N 1
ATOM 1907 C CA . HIS B 1 90 ? -5.406 -2.996 2.096 1 97.88 90 HIS B CA 1
ATOM 1908 C C . HIS B 1 90 ? -6.645 -3.104 2.979 1 97.88 90 HIS B C 1
ATOM 1910 O O . HIS B 1 90 ? -7.633 -3.729 2.59 1 97.88 90 HIS B O 1
ATOM 1916 N N . THR B 1 91 ? -6.57 -2.449 4.203 1 98 91 THR B N 1
ATOM 1917 C CA . THR B 1 91 ? -7.668 -2.615 5.148 1 98 91 THR B CA 1
ATOM 1918 C C . THR B 1 91 ? -8.117 -1.264 5.695 1 98 91 THR B C 1
ATOM 1920 O O . THR B 1 91 ? -7.375 -0.284 5.637 1 98 91 THR B O 1
ATOM 1923 N N . TYR B 1 92 ? -9.328 -1.266 6.086 1 97.06 92 TYR B N 1
ATOM 1924 C CA . TYR B 1 92 ? -9.898 -0.127 6.797 1 97.06 92 TYR B CA 1
ATOM 1925 C C . TYR B 1 92 ? -10.328 -0.521 8.203 1 97.06 92 TYR B C 1
ATOM 1927 O O . TYR B 1 92 ? -11.102 -1.467 8.383 1 97.06 92 TYR B O 1
ATOM 1935 N N . PRO B 1 93 ? -9.883 0.077 9.219 1 96.69 93 PRO B N 1
ATOM 1936 C CA . PRO B 1 93 ? -9.078 1.3 9.172 1 96.69 93 PRO B CA 1
ATOM 1937 C C . PRO B 1 93 ? -7.613 1.057 9.539 1 96.69 93 PRO B C 1
ATOM 1939 O O . PRO B 1 93 ? -6.922 1.979 9.977 1 96.69 93 PRO B O 1
ATOM 1942 N N . ASP B 1 94 ? -7.168 -0.204 9.328 1 95.19 94 ASP B N 1
ATOM 1943 C CA . ASP B 1 94 ? -5.867 -0.556 9.883 1 95.19 94 ASP B CA 1
ATOM 1944 C C . ASP B 1 94 ? -4.738 -0.116 8.953 1 95.19 94 ASP B C 1
ATOM 1946 O O . ASP B 1 94 ? -3.566 -0.12 9.344 1 95.19 94 ASP B O 1
ATOM 1950 N N . GLY B 1 95 ? -5.074 0.246 7.738 1 95.38 95 GLY B N 1
ATOM 1951 C CA . GLY B 1 95 ? -4 0.45 6.777 1 95.38 95 GLY B CA 1
ATOM 1952 C C . GLY B 1 95 ? -3.666 -0.798 5.984 1 95.38 95 GLY B C 1
ATOM 1953 O O . GLY B 1 95 ? -4.555 -1.447 5.43 1 95.38 95 GLY B O 1
ATOM 1954 N N . THR B 1 96 ? -2.332 -1.073 5.957 1 95.81 96 THR B N 1
ATOM 1955 C CA . THR B 1 96 ? -1.927 -2.172 5.086 1 95.81 96 THR B CA 1
ATOM 1956 C C . THR B 1 96 ? -1.214 -3.26 5.883 1 95.81 96 THR B C 1
ATOM 1958 O O . THR B 1 96 ? -0.48 -2.963 6.828 1 95.81 96 THR B O 1
ATOM 1961 N N . TYR B 1 97 ? -1.513 -4.547 5.559 1 96.75 97 TYR B N 1
ATOM 1962 C CA . TYR B 1 97 ? -0.746 -5.707 5.988 1 96.75 97 TYR B CA 1
ATOM 1963 C C . TYR B 1 97 ? -0.062 -6.379 4.805 1 96.75 97 TYR B C 1
ATOM 1965 O O . TYR B 1 97 ? -0.687 -6.605 3.766 1 96.75 97 TYR B O 1
ATOM 1973 N N . THR B 1 98 ? 1.199 -6.707 4.953 1 96.94 98 THR B N 1
ATOM 1974 C CA . THR B 1 98 ? 1.935 -7.297 3.842 1 96.94 98 THR B CA 1
ATOM 1975 C C . THR B 1 98 ? 2.5 -8.656 4.23 1 96.94 98 THR B C 1
ATOM 1977 O O . THR B 1 98 ? 3.104 -8.805 5.293 1 96.94 98 THR B O 1
ATOM 1980 N N . GLY B 1 99 ? 2.221 -9.633 3.445 1 98 99 GLY B N 1
ATOM 1981 C CA . GLY B 1 99 ? 2.842 -10.938 3.566 1 98 99 GLY B CA 1
ATOM 1982 C C . GLY B 1 99 ? 3.865 -11.219 2.48 1 98 99 GLY B C 1
ATOM 1983 O O . GLY B 1 99 ? 3.771 -10.672 1.379 1 98 99 GLY B O 1
ATOM 1984 N N . ARG B 1 100 ? 4.832 -12.062 2.828 1 98.06 100 ARG B N 1
ATOM 1985 C CA . ARG B 1 100 ? 5.895 -12.438 1.899 1 98.06 100 ARG B CA 1
ATOM 1986 C C . ARG B 1 100 ? 5.977 -13.945 1.732 1 98.06 100 ARG B C 1
ATOM 1988 O O . ARG B 1 100 ? 5.926 -14.688 2.715 1 98.06 100 ARG B O 1
ATOM 1995 N N . ILE B 1 101 ? 6.055 -14.398 0.442 1 98.38 101 ILE B N 1
ATOM 1996 C CA . ILE B 1 101 ? 6.219 -15.812 0.104 1 98.38 101 ILE B CA 1
ATOM 1997 C C . ILE B 1 101 ? 7.402 -15.977 -0.849 1 98.38 101 ILE B C 1
ATOM 1999 O O . ILE B 1 101 ? 7.516 -15.25 -1.84 1 98.38 101 ILE B O 1
ATOM 2003 N N . PHE B 1 102 ? 8.289 -16.859 -0.579 1 98.5 102 PHE B N 1
ATOM 2004 C CA . PHE B 1 102 ? 9.367 -17.172 -1.506 1 98.5 102 PHE B CA 1
ATOM 2005 C C . PHE B 1 102 ? 9.07 -18.453 -2.262 1 98.5 102 PHE B C 1
ATOM 2007 O O . PHE B 1 102 ? 8.883 -19.516 -1.649 1 98.5 102 PHE B O 1
ATOM 2014 N N . LEU B 1 103 ? 9.055 -18.359 -3.549 1 98.38 103 LEU B N 1
ATOM 2015 C CA . LEU B 1 103 ? 8.828 -19.516 -4.414 1 98.38 103 LEU B CA 1
ATOM 2016 C C . LEU B 1 103 ? 10.125 -19.953 -5.074 1 98.38 103 LEU B C 1
ATOM 2018 O O . LEU B 1 103 ? 10.82 -19.141 -5.699 1 98.38 103 LEU B O 1
ATOM 2022 N N . GLU B 1 104 ? 10.43 -21.188 -4.945 1 97.94 104 GLU B N 1
ATOM 2023 C CA . GLU B 1 104 ? 11.539 -21.797 -5.672 1 97.94 104 GLU B CA 1
ATOM 2024 C C . GLU B 1 104 ? 11.039 -22.828 -6.676 1 97.94 104 GLU B C 1
ATOM 2026 O O . GLU B 1 104 ? 10.438 -23.844 -6.285 1 97.94 104 GLU B O 1
ATOM 2031 N N . VAL B 1 105 ? 11.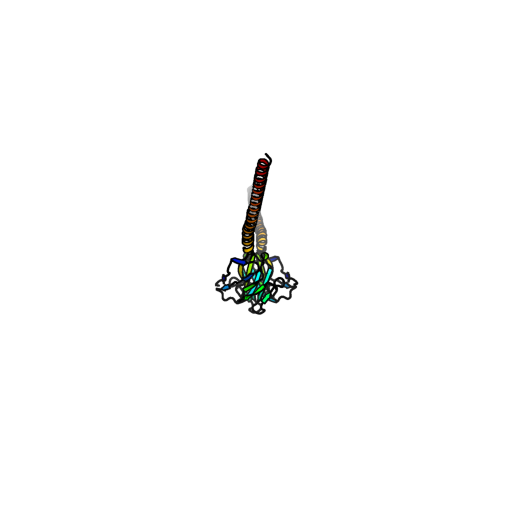289 -22.562 -7.891 1 97.81 105 VAL B N 1
ATOM 2032 C CA . VAL B 1 105 ? 10.898 -23.5 -8.938 1 97.81 105 VAL B CA 1
ATOM 2033 C C . VAL B 1 105 ? 12.078 -24.391 -9.289 1 97.81 105 VAL B C 1
ATOM 2035 O O . VAL B 1 105 ? 13.133 -23.906 -9.719 1 97.81 105 VAL B O 1
ATOM 2038 N N . LEU B 1 106 ? 11.883 -25.688 -9.117 1 95.25 106 LEU B N 1
ATOM 2039 C CA . LEU B 1 106 ? 12.938 -26.672 -9.312 1 95.25 106 LEU B CA 1
ATOM 2040 C C . LEU B 1 106 ? 12.836 -27.297 -10.695 1 95.25 106 LEU B C 1
ATOM 2042 O O . LEU B 1 106 ? 11.734 -27.578 -11.18 1 95.25 106 LEU B O 1
ATOM 2046 N N . GLU B 1 107 ? 13.953 -27.391 -11.391 1 88.56 107 GLU B N 1
ATOM 2047 C CA . GLU B 1 107 ? 14.016 -28.109 -12.664 1 88.56 107 GLU B CA 1
ATOM 2048 C C . GLU B 1 107 ? 13.844 -29.609 -12.469 1 88.56 107 GLU B C 1
ATOM 2050 O O . GLU B 1 107 ? 14.25 -30.156 -11.445 1 88.56 107 GLU B O 1
ATOM 2055 N N . SER B 1 108 ? 12.836 -30.375 -12.859 1 72.44 108 SER B N 1
ATOM 2056 C CA . SER B 1 108 ? 12.703 -31.828 -12.711 1 72.44 108 SER B CA 1
ATOM 2057 C C . SER B 1 108 ? 14.07 -32.5 -12.656 1 72.44 108 SER B C 1
ATOM 2059 O O . SER B 1 108 ? 14.961 -32.188 -13.445 1 72.44 108 SER B O 1
ATOM 2061 N N . SER B 1 109 ? 14.469 -32.812 -11.445 1 57.62 109 SER B N 1
ATOM 2062 C CA . SER B 1 109 ? 15.633 -33.688 -11.305 1 57.62 109 SER B CA 1
ATOM 2063 C C . SER B 1 109 ? 15.531 -34.906 -12.242 1 57.62 109 SER B C 1
ATOM 2065 O O . SER B 1 109 ? 16.406 -35.75 -12.242 1 57.62 109 SER B O 1
ATOM 2067 N N . VAL B 1 110 ? 14.336 -35.281 -12.656 1 53.03 110 VAL B N 1
ATOM 2068 C CA . VAL B 1 110 ? 14.414 -36.531 -13.422 1 53.03 110 VAL B CA 1
ATOM 2069 C C . VAL B 1 110 ? 15.469 -36.406 -14.516 1 53.03 110 VAL B C 1
ATOM 2071 O O . VAL B 1 110 ? 16.094 -37.406 -14.906 1 53.03 110 VAL B O 1
ATOM 2074 N N . ALA B 1 111 ? 15.609 -35.312 -15.109 1 48.91 111 ALA B N 1
ATOM 2075 C CA . ALA B 1 111 ? 16.547 -35.312 -16.234 1 48.91 111 ALA B CA 1
ATOM 2076 C C . ALA B 1 111 ? 17.984 -35.531 -15.75 1 48.91 111 ALA B C 1
ATOM 2078 O O . ALA B 1 111 ? 18.844 -35.938 -16.531 1 48.91 111 ALA B O 1
ATOM 2079 N N . GLU B 1 112 ? 18.312 -35.062 -14.539 1 47.03 112 GLU B N 1
ATOM 2080 C CA . GLU B 1 112 ? 19.656 -35.438 -14.133 1 47.03 112 GLU B CA 1
ATOM 2081 C C . GLU B 1 112 ? 19.734 -36.938 -13.844 1 47.03 112 GLU B C 1
ATOM 2083 O O . GLU B 1 112 ? 20.797 -37.562 -14.008 1 47.03 112 GLU B O 1
ATOM 2088 N N . HIS B 1 113 ? 18.734 -37.531 -13.219 1 46.34 113 HIS B N 1
ATOM 2089 C CA . HIS B 1 113 ? 18.844 -38.969 -12.969 1 46.34 113 HIS B CA 1
ATOM 2090 C C . HIS B 1 113 ? 18.625 -39.75 -14.25 1 46.34 113 HIS B C 1
ATOM 2092 O O . HIS B 1 113 ? 19.141 -40.844 -14.406 1 46.34 113 HIS B O 1
ATOM 2098 N N . GLY B 1 114 ? 17.812 -39.25 -15.109 1 47.38 114 GLY B N 1
ATOM 2099 C CA . GLY B 1 114 ? 17.625 -40.031 -16.312 1 47.38 114 GLY B CA 1
ATOM 2100 C C . GLY B 1 114 ? 18.859 -40.062 -17.203 1 47.38 114 GLY B C 1
ATOM 2101 O O . GLY B 1 114 ? 19.016 -40.969 -18.016 1 47.38 114 GLY B O 1
ATOM 2102 N N . ALA B 1 115 ? 19.656 -38.938 -17.203 1 48.62 115 ALA B N 1
ATOM 2103 C CA . ALA B 1 115 ? 20.906 -39 -17.984 1 48.62 115 ALA B CA 1
ATOM 2104 C C . ALA B 1 115 ? 21.938 -39.875 -17.297 1 48.62 115 ALA B C 1
ATOM 2106 O O . ALA B 1 115 ? 22.828 -40.406 -17.953 1 48.62 115 ALA B O 1
ATOM 2107 N N . ARG B 1 116 ? 21.859 -40.031 -16 1 46.19 116 ARG B N 1
ATOM 2108 C CA . ARG B 1 116 ? 22.828 -40.875 -15.312 1 46.19 116 ARG B CA 1
ATOM 2109 C C . ARG B 1 116 ? 22.5 -42.344 -15.5 1 46.19 116 ARG B C 1
ATOM 2111 O O . ARG B 1 116 ? 23.391 -43.188 -15.484 1 46.19 116 ARG B O 1
ATOM 2118 N N . PHE B 1 117 ? 21.188 -42.688 -15.609 1 47.69 117 PHE B N 1
ATOM 2119 C CA . PHE B 1 117 ? 20.828 -44.062 -15.789 1 47.69 117 PHE B CA 1
ATOM 2120 C C . PHE B 1 117 ? 21.094 -44.531 -17.219 1 47.69 117 PHE B C 1
ATOM 2122 O O . PHE B 1 117 ? 21.422 -45.688 -17.469 1 47.69 117 PHE B O 1
ATOM 2129 N N . GLN B 1 118 ? 21.094 -43.5 -18.125 1 50.16 118 GLN B N 1
ATOM 2130 C CA . GLN B 1 118 ? 21.344 -43.875 -19.516 1 50.16 118 GLN B CA 1
ATOM 2131 C C . GLN B 1 118 ? 22.812 -44.188 -19.75 1 50.16 118 GLN B C 1
ATOM 2133 O O . GLN B 1 118 ? 23.156 -44.969 -20.641 1 50.16 118 GLN B O 1
ATOM 2138 N N . ILE B 1 119 ? 23.672 -43.781 -18.797 1 55.44 119 ILE B N 1
ATOM 2139 C CA . ILE B 1 119 ? 25.094 -44 -19 1 55.44 119 ILE B CA 1
ATOM 2140 C C . ILE B 1 119 ? 25.453 -45.469 -18.703 1 55.44 119 ILE B C 1
ATOM 2142 O O . ILE B 1 119 ? 26.156 -46.125 -19.469 1 55.44 119 ILE B O 1
ATOM 2146 N N . PRO B 1 120 ? 24.922 -46.031 -17.578 1 60.34 120 PRO B N 1
ATOM 2147 C CA . PRO B 1 120 ? 25.281 -47.438 -17.344 1 60.34 120 PRO B CA 1
ATOM 2148 C C . PRO B 1 120 ? 24.688 -48.375 -18.391 1 60.34 120 PRO B C 1
ATOM 2150 O O . PRO B 1 120 ? 25.328 -49.344 -18.781 1 60.34 120 PRO B O 1
ATOM 2153 N N . LEU B 1 121 ? 23.547 -48.031 -19 1 62.5 121 LEU B N 1
ATOM 2154 C CA . LEU B 1 121 ? 22.891 -48.844 -20 1 62.5 121 LEU B CA 1
ATOM 2155 C C . LEU B 1 121 ? 23.688 -48.875 -21.297 1 62.5 121 LEU B C 1
ATOM 2157 O O . LEU B 1 121 ? 23.859 -49.906 -21.922 1 62.5 121 LEU B O 1
ATOM 2161 N N . LEU B 1 122 ? 24.281 -47.688 -21.641 1 67.38 122 LEU B N 1
ATOM 2162 C CA . LEU B 1 122 ? 25.109 -47.625 -22.828 1 67.38 122 LEU B CA 1
ATOM 2163 C C . LEU B 1 122 ? 26.422 -48.344 -22.625 1 67.38 122 LEU B C 1
ATOM 2165 O O . LEU B 1 122 ? 26.922 -49 -23.547 1 67.38 122 LEU B O 1
ATOM 2169 N N . GLY B 1 123 ? 26.875 -48.25 -21.359 1 65.88 123 GLY B N 1
ATOM 2170 C CA . GLY B 1 123 ? 28.094 -49 -21.031 1 65.88 123 GLY B CA 1
ATOM 2171 C C . GLY B 1 123 ? 27.891 -50.5 -21.062 1 65.88 123 GLY B C 1
ATOM 2172 O O . GLY B 1 123 ? 28.75 -51.219 -21.547 1 65.88 123 GLY B O 1
ATOM 2173 N N . ALA B 1 124 ? 26.641 -50.969 -20.609 1 73.81 124 ALA B N 1
ATOM 2174 C CA . ALA B 1 124 ? 26.312 -52.375 -20.594 1 73.81 124 ALA B CA 1
ATOM 2175 C C . ALA B 1 124 ? 26.109 -52.938 -22 1 73.81 124 ALA B C 1
ATOM 2177 O O . ALA B 1 124 ? 26.531 -54.031 -22.312 1 73.81 124 ALA B O 1
ATOM 2178 N N . MET B 1 125 ? 25.641 -52.188 -22.953 1 72.75 125 MET B N 1
ATOM 2179 C CA . MET B 1 125 ? 25.453 -52.594 -24.344 1 72.75 125 MET B CA 1
ATOM 2180 C C . MET B 1 125 ? 26.781 -52.688 -25.062 1 72.75 125 MET B C 1
ATOM 2182 O O . MET B 1 125 ? 27 -53.625 -25.844 1 72.75 125 MET B O 1
ATOM 2186 N N . ALA B 1 126 ? 27.75 -51.719 -24.719 1 76.75 126 ALA B N 1
ATOM 2187 C CA . ALA B 1 126 ? 29.078 -51.75 -25.312 1 76.75 126 ALA B CA 1
ATOM 2188 C C . ALA B 1 126 ? 29.891 -52.938 -24.812 1 76.75 126 ALA B C 1
ATOM 2190 O O . ALA B 1 126 ? 30.609 -53.562 -25.578 1 76.75 126 ALA B O 1
ATOM 2191 N N . ALA B 1 127 ? 29.672 -53.406 -23.578 1 75.94 127 ALA B N 1
ATOM 2192 C CA . ALA B 1 127 ? 30.375 -54.562 -22.984 1 75.94 127 ALA B CA 1
ATOM 2193 C C . ALA B 1 127 ? 29.906 -55.875 -23.594 1 75.94 127 ALA B C 1
ATOM 2195 O O . ALA B 1 127 ? 30.703 -56.75 -23.859 1 75.94 127 ALA B O 1
ATOM 2196 N N . THR B 1 128 ? 28.578 -56.031 -23.891 1 80 128 THR B N 1
ATOM 2197 C CA . THR B 1 128 ? 28.016 -57.219 -24.5 1 80 128 THR B CA 1
ATOM 2198 C C . THR B 1 128 ? 28.547 -57.438 -25.906 1 80 128 THR B C 1
ATOM 2200 O O . THR B 1 128 ? 28.828 -58.562 -26.328 1 80 128 THR B O 1
ATOM 2203 N N . LEU B 1 129 ? 28.781 -56.312 -26.641 1 79.44 129 LEU B N 1
ATOM 2204 C CA . LEU B 1 129 ? 29.312 -56.375 -28 1 79.44 129 LEU B CA 1
ATOM 2205 C C . LEU B 1 129 ? 30.766 -56.844 -28 1 79.44 129 LEU B C 1
ATOM 2207 O O . LEU B 1 129 ? 31.156 -57.656 -28.828 1 79.44 129 LEU B O 1
ATOM 2211 N N . VAL B 1 130 ? 31.531 -56.344 -26.969 1 80.44 130 VAL B N 1
ATOM 2212 C CA . VAL B 1 130 ? 32.938 -56.75 -26.859 1 80.44 130 VAL B CA 1
ATOM 2213 C C . VAL B 1 130 ? 33.031 -58.219 -26.531 1 80.44 130 VAL B C 1
ATOM 2215 O O . VAL B 1 130 ? 33.844 -58.938 -27.109 1 80.44 130 VAL B O 1
ATOM 2218 N N . VAL B 1 131 ? 32.031 -58.812 -25.719 1 81.44 131 VAL B N 1
ATOM 2219 C CA . VAL B 1 131 ? 32.062 -60.219 -25.312 1 81.44 131 VAL B CA 1
ATOM 2220 C C . VAL B 1 131 ? 31.672 -61.094 -26.516 1 81.44 131 VAL B C 1
ATOM 2222 O O . VAL B 1 131 ? 32.281 -62.125 -26.75 1 81.44 131 VAL B O 1
ATOM 2225 N N . ILE B 1 132 ? 30.766 -60.594 -27.344 1 81.12 132 ILE B N 1
ATOM 2226 C CA . ILE B 1 132 ? 30.312 -61.344 -28.516 1 81.12 132 ILE B CA 1
ATOM 2227 C C . ILE B 1 132 ? 31.422 -61.375 -29.562 1 81.12 132 ILE B C 1
ATOM 2229 O O . ILE B 1 132 ? 31.719 -62.438 -30.141 1 81.12 132 ILE B O 1
ATOM 2233 N N . CYS B 1 133 ? 32.125 -60.219 -29.688 1 77.5 133 CYS B N 1
ATOM 2234 C CA . CYS B 1 133 ? 33.188 -60.125 -30.688 1 77.5 133 CYS B CA 1
ATOM 2235 C C . CYS B 1 133 ? 34.344 -61.031 -30.328 1 77.5 133 CYS B C 1
ATOM 2237 O O . CYS B 1 133 ? 34.906 -61.719 -31.188 1 77.5 133 CYS B O 1
ATOM 2239 N N . THR B 1 134 ? 34.656 -61.094 -29.016 1 81.69 134 THR B N 1
ATOM 2240 C CA . THR B 1 134 ? 35.75 -61.938 -28.562 1 81.69 134 THR B CA 1
ATOM 2241 C C . THR B 1 134 ? 35.406 -63.406 -28.719 1 81.69 134 THR B C 1
ATOM 2243 O O . THR B 1 134 ? 36.25 -64.188 -29.109 1 81.69 134 THR B O 1
ATOM 2246 N N . ALA B 1 135 ? 34.125 -63.719 -28.5 1 83.38 135 ALA B N 1
ATOM 2247 C CA . ALA B 1 135 ? 33.656 -65.062 -28.609 1 83.38 135 ALA B CA 1
ATOM 2248 C C . ALA B 1 135 ? 33.688 -65.562 -30.062 1 83.38 135 ALA B C 1
ATOM 2250 O O . ALA B 1 135 ? 34.094 -66.688 -30.344 1 83.38 135 ALA B O 1
ATOM 2251 N N . VAL B 1 136 ? 33.375 -64.75 -30.938 1 83.12 136 VAL B N 1
ATOM 2252 C CA . VAL B 1 136 ? 33.375 -65.062 -32.375 1 83.12 136 VAL B CA 1
ATOM 2253 C C . VAL B 1 136 ? 34.812 -65.25 -32.875 1 83.12 136 VAL B C 1
ATOM 2255 O O . VAL B 1 136 ? 35.062 -66.125 -33.656 1 83.12 136 VAL B O 1
ATOM 2258 N N . ILE B 1 137 ? 35.719 -64.5 -32.312 1 81.88 137 ILE B N 1
ATOM 2259 C CA . ILE B 1 137 ? 37.125 -64.562 -32.719 1 81.88 137 ILE B CA 1
ATOM 2260 C C . ILE B 1 137 ? 37.719 -65.938 -32.219 1 81.88 137 ILE B C 1
ATOM 2262 O O . ILE B 1 137 ? 38.438 -66.562 -32.938 1 81.88 137 ILE B O 1
ATOM 2266 N N . VAL B 1 138 ? 37.281 -66.312 -31.062 1 82 138 VAL B N 1
ATOM 2267 C CA . VAL B 1 138 ? 37.781 -67.5 -30.469 1 82 138 VAL B CA 1
ATOM 2268 C C . VAL B 1 138 ? 37.219 -68.75 -31.219 1 82 138 VAL B C 1
ATOM 2270 O O . VAL B 1 138 ? 37.969 -69.688 -31.547 1 82 138 VAL B O 1
ATOM 2273 N N . VAL B 1 139 ? 36.062 -68.688 -31.656 1 80.56 139 VAL B N 1
ATOM 2274 C CA . VAL B 1 139 ? 35.406 -69.812 -32.375 1 80.56 139 VAL B CA 1
ATOM 2275 C C . VAL B 1 139 ? 36.031 -69.938 -33.75 1 80.56 139 VAL B C 1
ATOM 2277 O O . VAL B 1 139 ? 36.312 -71.062 -34.188 1 80.56 139 VAL B O 1
ATOM 2280 N N . VAL B 1 140 ? 36.375 -68.875 -34.344 1 79.31 140 VAL B N 1
ATOM 2281 C CA . VAL B 1 140 ? 36.969 -68.875 -35.656 1 79.31 140 VAL B CA 1
ATOM 2282 C C . VAL B 1 140 ? 38.406 -69.438 -35.594 1 79.31 140 VAL B C 1
ATOM 2284 O O . VAL B 1 140 ? 38.812 -70.188 -36.406 1 79.31 140 VAL B O 1
ATOM 2287 N N . ALA B 1 141 ? 39.094 -69.125 -34.531 1 80.5 141 ALA B N 1
ATOM 2288 C CA . ALA B 1 141 ? 40.438 -69.625 -34.344 1 80.5 141 ALA B CA 1
ATOM 2289 C C . ALA B 1 141 ? 40.469 -71.125 -34.062 1 80.5 141 ALA B C 1
ATOM 2291 O O . ALA B 1 141 ? 41.344 -71.812 -34.594 1 80.5 141 ALA B O 1
ATOM 2292 N N . LEU B 1 142 ? 39.469 -71.625 -33.438 1 80.44 142 LEU B N 1
ATOM 2293 C CA . LEU B 1 142 ? 39.406 -73 -33.094 1 80.44 142 LEU B CA 1
ATOM 2294 C C . LEU B 1 142 ? 39 -73.875 -34.281 1 80.44 142 LEU B C 1
ATOM 2296 O O . LEU B 1 142 ? 39.531 -74.938 -34.5 1 80.44 142 LEU B O 1
ATOM 2300 N N . THR B 1 143 ? 38.188 -73.312 -35.094 1 78.5 143 THR B N 1
ATOM 2301 C CA . THR B 1 143 ? 37.75 -74 -36.281 1 78.5 143 THR B CA 1
ATOM 2302 C C . THR B 1 143 ? 38.875 -74.062 -37.312 1 78.5 143 THR B C 1
ATOM 2304 O O . THR B 1 143 ? 39.031 -75.062 -38.031 1 78.5 143 THR B O 1
ATOM 2307 N N . ARG B 1 144 ? 39.75 -73.062 -37.344 1 75.12 144 ARG B N 1
ATOM 2308 C CA . ARG B 1 144 ? 40.906 -73.062 -38.25 1 75.12 144 ARG B CA 1
ATOM 2309 C C . ARG B 1 144 ? 41.938 -74.062 -37.812 1 75.12 144 ARG B C 1
ATOM 2311 O O . ARG B 1 144 ? 42.594 -74.688 -38.656 1 75.12 144 ARG B O 1
ATOM 2318 N N . LYS B 1 145 ? 42.062 -74.188 -36.5 1 71.88 145 LYS B N 1
ATOM 2319 C CA . LYS B 1 145 ? 43 -75.188 -35.969 1 71.88 145 LYS B CA 1
ATOM 2320 C C . LYS B 1 145 ? 42.531 -76.625 -36.25 1 71.88 145 LYS B C 1
ATOM 2322 O O . LYS B 1 145 ? 43.344 -77.5 -36.594 1 71.88 145 LYS B O 1
ATOM 2327 N N . LYS B 1 146 ? 41.281 -76.812 -36.188 1 72.69 146 LYS B N 1
ATOM 2328 C CA . LYS B 1 146 ? 40.75 -78.125 -36.438 1 72.69 146 LYS B CA 1
ATOM 2329 C C . LYS B 1 146 ? 40.875 -78.5 -37.938 1 72.69 146 LYS B C 1
ATOM 2331 O O . LYS B 1 146 ? 41.156 -79.625 -38.281 1 72.69 146 LYS B O 1
ATOM 2336 N N . LYS B 1 147 ? 40.719 -77.562 -38.75 1 66.31 147 LYS B N 1
ATOM 2337 C CA . LYS B 1 147 ? 40.906 -77.812 -40.188 1 66.31 147 LYS B CA 1
ATOM 2338 C C . LYS B 1 147 ? 42.375 -78.125 -40.469 1 66.31 147 LYS B C 1
ATOM 2340 O O . LYS B 1 147 ? 42.688 -78.938 -41.312 1 66.31 147 LYS B O 1
ATOM 2345 N N . ALA B 1 148 ? 43.219 -77.625 -39.75 1 62.91 148 ALA B N 1
ATOM 2346 C CA . ALA B 1 148 ? 44.656 -77.812 -39.938 1 62.91 148 ALA B CA 1
ATOM 2347 C C . ALA B 1 148 ? 45.094 -79.188 -39.469 1 62.91 148 ALA B C 1
ATOM 2349 O O . ALA B 1 148 ? 45.938 -79.812 -40.094 1 62.91 148 ALA B O 1
ATOM 2350 N N . LEU B 1 149 ? 44.375 -79.562 -38.469 1 62.53 149 LEU B N 1
ATOM 2351 C CA . LEU B 1 149 ? 44.688 -80.875 -37.906 1 62.53 149 LEU B CA 1
ATOM 2352 C C . LEU B 1 149 ? 44.125 -82 -38.781 1 62.53 149 LEU B C 1
ATOM 2354 O O . LEU B 1 149 ? 44.75 -83.062 -38.938 1 62.53 149 LEU B O 1
ATOM 2358 N N . ARG B 1 150 ? 42.969 -81.688 -39.312 1 60.25 150 ARG B N 1
ATOM 2359 C CA . ARG B 1 150 ? 42.375 -82.75 -40.188 1 60.25 150 ARG B CA 1
ATOM 2360 C C . ARG B 1 150 ? 43.156 -82.875 -41.469 1 60.25 150 ARG B C 1
ATOM 2362 O O . ARG B 1 150 ? 43.281 -84 -42 1 60.25 150 ARG B O 1
ATOM 2369 N N . ILE B 1 151 ? 43.719 -81.75 -41.906 1 60.56 151 ILE B N 1
ATOM 2370 C CA . ILE B 1 151 ? 44.5 -81.875 -43.125 1 60.56 151 ILE B CA 1
ATOM 2371 C C . ILE B 1 151 ? 45.75 -82.688 -42.844 1 60.56 151 ILE B C 1
ATOM 2373 O O . ILE B 1 151 ? 46.188 -83.438 -43.719 1 60.56 151 ILE B O 1
ATOM 2377 N N . HIS B 1 152 ? 46.281 -82.562 -41.688 1 58.47 152 HIS B N 1
ATOM 2378 C CA . HIS B 1 152 ? 47.5 -83.312 -41.406 1 58.47 152 HIS B CA 1
ATOM 2379 C C . HIS B 1 152 ? 47.188 -84.812 -41.219 1 58.47 152 HIS B C 1
ATOM 2381 O O . HIS B 1 152 ? 48.031 -85.688 -41.531 1 58.47 152 HIS B O 1
ATOM 2387 N N . SER B 1 153 ? 46 -85.062 -40.656 1 58.78 153 SER B N 1
ATOM 2388 C CA . SER B 1 153 ? 45.719 -86.5 -40.406 1 58.78 153 SER B CA 1
ATOM 2389 C C . SER B 1 153 ? 45.469 -87.25 -41.719 1 58.78 153 SER B C 1
ATOM 2391 O O . SER B 1 153 ? 45.875 -88.375 -41.875 1 58.78 153 SER B O 1
ATOM 2393 N N . VAL B 1 154 ? 44.781 -86.5 -42.656 1 59.38 154 VAL B N 1
ATOM 2394 C CA . VAL B 1 154 ? 44.5 -87.188 -43.906 1 59.38 154 VAL B CA 1
ATOM 2395 C C . VAL B 1 154 ? 45.812 -87.375 -44.719 1 59.38 154 VAL B C 1
ATOM 2397 O O . VAL B 1 154 ? 46 -88.438 -45.375 1 59.38 154 VAL B O 1
ATOM 2400 N N . GLU B 1 155 ? 46.75 -86.5 -44.594 1 58.34 155 GLU B N 1
ATOM 2401 C CA . GLU B 1 155 ? 47.969 -86.688 -45.344 1 58.34 155 GLU B CA 1
ATOM 2402 C C . GLU B 1 155 ? 48.812 -87.875 -44.781 1 58.34 155 GLU B C 1
ATOM 2404 O O . GLU B 1 155 ? 49.531 -88.5 -45.5 1 58.34 155 GLU B O 1
ATOM 2409 N N . GLY B 1 156 ? 48.594 -88.188 -43.5 1 54.81 156 GLY B N 1
ATOM 2410 C CA . GLY B 1 156 ? 49.344 -89.25 -42.875 1 54.81 156 GLY B CA 1
ATOM 2411 C C . GLY B 1 156 ? 48.844 -90.625 -43.344 1 54.81 156 GLY B C 1
ATOM 2412 O O . GLY B 1 156 ? 49.594 -91.625 -43.375 1 54.81 156 GLY B O 1
ATOM 2413 N N . ASP B 1 157 ? 47.562 -90.75 -43.531 1 53.38 157 ASP B N 1
ATOM 2414 C CA . ASP B 1 157 ? 47.031 -92.062 -43.938 1 53.38 157 ASP B CA 1
ATOM 2415 C C . ASP B 1 157 ? 47.344 -92.375 -45.375 1 53.38 157 ASP B C 1
ATOM 2417 O O . ASP B 1 157 ? 47.281 -93.562 -45.812 1 53.38 157 ASP B O 1
ATOM 2421 N N . LEU B 1 158 ? 47.562 -91.438 -46.188 1 53.72 158 LEU B N 1
ATOM 2422 C CA . LEU B 1 158 ? 47.875 -91.688 -47.594 1 53.72 158 LEU B CA 1
ATOM 2423 C C . LEU B 1 158 ? 49.281 -92.25 -47.75 1 53.72 158 LEU B C 1
ATOM 2425 O O . LEU B 1 158 ? 49.531 -93.062 -48.625 1 53.72 158 LEU B O 1
ATOM 2429 N N . ARG B 1 159 ? 50.094 -92 -46.812 1 53.75 159 ARG B N 1
ATOM 2430 C CA . ARG B 1 159 ? 51.438 -92.5 -47 1 53.75 159 ARG B CA 1
ATOM 2431 C C . ARG B 1 159 ? 51.469 -94 -46.688 1 53.75 159 ARG B C 1
ATOM 2433 O O . ARG B 1 159 ? 52.344 -94.75 -47.156 1 53.75 159 ARG B O 1
ATOM 2440 N N . ARG B 1 160 ? 50.625 -94.438 -45.75 1 53.59 160 ARG B N 1
ATOM 2441 C CA . ARG B 1 160 ? 50.781 -95.875 -45.438 1 53.59 160 ARG B CA 1
ATOM 2442 C C . ARG B 1 160 ? 50.25 -96.75 -46.594 1 53.59 160 ARG B C 1
ATOM 2444 O O . ARG B 1 160 ? 50.625 -97.875 -46.688 1 53.59 160 ARG B O 1
ATOM 2451 N N . LYS B 1 161 ? 49.219 -96.25 -47.312 1 53.25 161 LYS B N 1
ATOM 2452 C CA . LYS B 1 161 ? 48.781 -97.188 -48.344 1 53.25 161 LYS B CA 1
ATOM 2453 C C . LYS B 1 161 ? 49.812 -97.312 -49.438 1 53.25 161 LYS B C 1
ATOM 2455 O O . LYS B 1 161 ? 49.812 -98.312 -50.188 1 53.25 161 LYS B O 1
ATOM 2460 N N . SER B 1 162 ? 50.562 -96.25 -49.688 1 53.16 162 SER B N 1
ATOM 2461 C CA . SER B 1 162 ? 51.438 -96.5 -50.844 1 53.16 162 SER B CA 1
ATOM 2462 C C . SER B 1 162 ? 52.656 -97.312 -50.406 1 53.16 162 SER B C 1
ATOM 2464 O O . SER B 1 162 ? 53.438 -97.75 -51.281 1 53.16 162 SER B O 1
ATOM 2466 N N . ALA B 1 163 ? 52.812 -97.812 -49.125 1 42.72 163 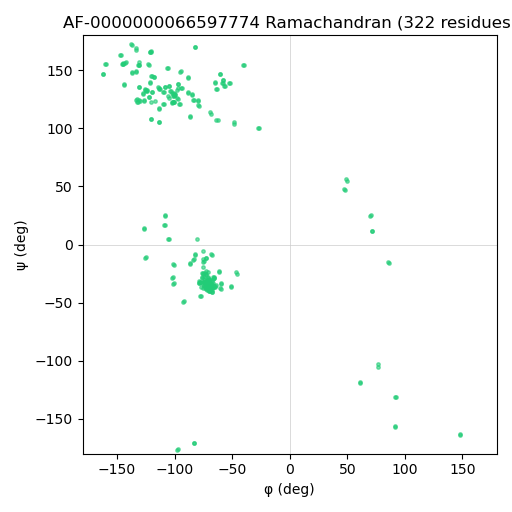ALA B N 1
ATOM 2467 C CA . ALA B 1 163 ? 53.875 -98.75 -48.938 1 42.72 163 ALA B CA 1
ATOM 2468 C C . ALA B 1 163 ? 53.375 -100.188 -49 1 42.72 163 ALA B C 1
ATOM 2470 O O . ALA B 1 163 ? 52.219 -100.438 -48.656 1 42.72 163 ALA B O 1
#

Solvent-accessible surface area (backbone atoms only — not comparable to full-atom values): 17897 Å² total; per-residue (Å²): 126,75,71,54,44,69,46,55,79,37,70,48,75,48,46,50,61,35,70,50,73,48,58,73,43,81,39,69,55,84,56,45,72,51,32,36,40,35,32,43,88,93,35,72,47,33,37,40,31,70,87,79,39,77,44,64,31,78,95,37,52,90,36,46,44,83,31,74,89,90,20,38,26,42,38,68,36,42,63,84,65,40,44,59,36,35,44,36,39,34,32,49,84,76,41,73,48,72,38,60,34,35,39,42,42,38,71,69,61,59,60,62,55,52,56,56,55,50,50,57,54,52,53,52,56,55,51,53,50,53,54,50,53,52,50,51,53,52,53,52,53,52,54,52,51,52,54,53,52,51,52,54,54,55,57,57,59,55,57,59,68,75,100,126,74,70,56,43,67,46,56,77,38,70,47,75,45,47,50,62,34,69,49,73,48,58,72,45,80,40,69,54,85,54,44,72,50,32,37,41,34,32,43,88,93,35,73,46,33,36,40,30,71,86,81,39,77,45,62,30,77,96,36,53,90,35,47,44,84,31,74,88,91,19,38,26,42,38,66,36,44,64,84,65,40,42,58,33,36,43,38,38,34,32,48,84,75,42,74,49,72,37,62,32,38,38,43,43,38,72,67,59,56,61,62,52,53,57,55,56,49,47,58,53,54,52,51,54,54,50,53,51,53,54,52,52,52,50,52,52,51,53,53,53,52,53,54,50,50,53,52,50,50,54,53,53,55,58,56,59,56,56,58,68,77,100

Sequence (326 aa):
MMTGTIETTGNISAEKGGSIILQCHLSSTTAQVTQVNWEQQDQLLAICNADLGWHISPSFKDRVAPGPGLGLTLQSLTVNDTGEYFCIYHTYPDGTYTGRIFLEVLESSVAEHGARFQIPLLGAMAATLVVICTAVIVVVALTRKKKALRIHSVEGDLRRKSAMMTGTIETTGNISAEKGGSIILQCHLSSTTAQVTQVNWEQQDQLLAICNADLGWHISPSFKDRVAPGPGLGLTLQSLTVNDTGEYFCIYHTYPDGTYTGRIFLEVLESSVAEHGARFQIPLLGAMAATLVVICTAVIVVVALTRKKKALRIHSVEGDLRRKSA

Nearest PDB structures (foldseek):
  5v52-assembly1_A  TM=9.926E-01  e=1.627E-18  Homo sapiens
  8jen-assembly4_P  TM=9.764E-01  e=2.346E-17  Homo sapiens
  4rwh-assembly1_A  TM=8.312E-01  e=3.389E-07  Mus musculus
  6gbg-assembly1_D  TM=7.303E-01  e=9.967E-07  Homo sapiens
  6o3o-assembly1_B  TM=7.747E-01  e=2.207E-06  Homo sapiens

Radius of gyration: 50.03 Å; Cα contacts (8 Å, |Δi|>4): 522; chains: 2; bounding box: 71×194×114 Å

InterPro domains:
  IPR003599 Immunoglobulin domain subtype [SM00409] (9-106)
  IPR007110 Immunoglobulin-like domain [PS50835] (1-87)
  IPR013106 Immunoglobulin V-set domain [PF07686] (11-101)
  IPR013783 Immunoglobulin-like fold [G3DSA:2.60.40.10] (1-116)
  IPR036179 Immunoglobulin-like domain superfamily [SSF48726] (11-107)
  IPR042948 T-cell immunoglobulin and ITIM domain receptor [PTHR47734] (1-162)